Protein AF-A0A1V6MH19-F1 (afdb_monomer_lite)

Secondary structure (DSSP, 8-state):
----------S--------------PPP---TTEEETT-PBPPS-EEEEE-TTSSEEEEETT--GGGB-TT-PBPPPBPPPPB-TTSPBPS-EEEEEE-HHHHHHHHHTTB-TTT-SB--BTTBEEEEE-TTS--TT-S-----PPPB-HHHHT-TTTGGGEEEEEEEP-TTT-SS-EEEEEE-HHHHHHHHTT-SPPPPP--GGG--

pLDDT: mean 78.1, std 19.12, range [29.19, 97.12]

Organism: NCBI:txid114686

Sequence (208 aa):
MFDPSLGYSPYPSDRRKWRTVPTPTSPALVPFVTQREGEEAAPDNLILLPHTDGRLHLHYLDEDPRDRDLRGVLWARCSFNPLDGQGEPTGRPQWKLIHPYRQMMTMQSLRCQICTTPARTPLGLIFLAGPHEHTSETAEVLTNQPPVCARHYTDPWSIHAVIDVVVLDTGDVTDHHAVKVVYSRARLAEGLRRTIAPLPPYDLSSVP

Radius of gyration: 20.96 Å; chains: 1; bounding box: 69×44×56 Å

Foldseek 3Di:
DDDPPDDDDPDDDDDDPDDPDPQDPDAFQDFLQFDFPVWAWDDPQWDWDQDPVRDTDIAGPPHDPVLADPVRDGWTDIDFADADPVRHTDHHTPRVDTHGVLLVCLQVQLAARRPRHRAQDPLFWEFEDEPVQDDVPDLDGDDSTRTHHPCVCQQQQQVVFFPDKDWRDCVVPDPTIYIYTYGDPVSNNCSSRVVDGGHDGDDPVPPD

Structure (mmCIF, N/CA/C/O backbone):
data_AF-A0A1V6MH19-F1
#
_entry.id   AF-A0A1V6MH19-F1
#
loop_
_atom_site.group_PDB
_atom_site.id
_atom_site.type_symbol
_atom_site.label_atom_id
_atom_site.label_alt_id
_atom_site.label_comp_id
_atom_site.label_asym_id
_atom_site.label_entity_id
_atom_site.label_seq_id
_atom_site.pdbx_PDB_ins_code
_atom_site.Cartn_x
_atom_site.Cartn_y
_atom_site.Cartn_z
_atom_site.occupancy
_atom_site.B_iso_or_equiv
_atom_site.auth_seq_id
_atom_site.auth_comp_id
_atom_site.auth_asym_id
_atom_site.auth_atom_id
_atom_site.pdbx_PDB_model_num
ATOM 1 N N . MET A 1 1 ? -50.522 -5.511 4.870 1.00 35.34 1 MET A N 1
ATOM 2 C CA . MET A 1 1 ? -50.709 -4.343 5.753 1.00 35.34 1 MET A CA 1
ATOM 3 C C . MET A 1 1 ? -49.430 -4.238 6.575 1.00 35.34 1 MET A C 1
ATOM 5 O O . MET A 1 1 ? -49.183 -5.129 7.370 1.00 35.34 1 MET A O 1
ATOM 9 N N . PHE A 1 2 ? -48.548 -3.293 6.236 1.00 30.92 2 PHE A N 1
ATOM 10 C CA . PHE A 1 2 ? -47.248 -3.082 6.890 1.00 30.92 2 PHE A CA 1
ATOM 11 C C . PHE A 1 2 ? -47.436 -2.108 8.061 1.00 30.92 2 PHE A C 1
ATOM 13 O O . PHE A 1 2 ? -48.042 -1.056 7.865 1.00 30.92 2 PHE A O 1
ATOM 20 N N . ASP A 1 3 ? -46.943 -2.460 9.249 1.00 31.89 3 ASP A N 1
ATOM 21 C CA . ASP A 1 3 ? -46.911 -1.579 10.424 1.00 31.89 3 ASP A CA 1
ATOM 22 C C . ASP A 1 3 ? -45.619 -0.732 10.392 1.00 31.89 3 ASP A C 1
ATOM 24 O O . ASP A 1 3 ? -44.530 -1.309 10.450 1.00 31.89 3 ASP A O 1
ATOM 28 N N . PRO A 1 4 ? -45.685 0.609 10.268 1.00 33.75 4 PRO A N 1
ATOM 29 C CA . PRO A 1 4 ? -44.506 1.467 10.148 1.00 33.75 4 PRO A CA 1
ATOM 30 C C . PRO A 1 4 ? -43.904 1.920 11.495 1.00 33.75 4 PRO A C 1
ATOM 32 O O . PRO A 1 4 ? -43.073 2.826 11.500 1.00 33.75 4 PRO A O 1
ATOM 35 N N . SER A 1 5 ? -44.309 1.354 12.640 1.00 35.78 5 SER A N 1
ATOM 36 C CA . SER A 1 5 ? -43.963 1.907 13.965 1.00 35.78 5 SER A CA 1
ATOM 37 C C . SER A 1 5 ? -42.808 1.228 14.723 1.00 35.78 5 SER A C 1
ATOM 39 O O . SER A 1 5 ? -42.395 1.722 15.774 1.00 35.78 5 SER A O 1
ATOM 41 N N . LEU A 1 6 ? -42.203 0.160 14.193 1.00 34.09 6 LEU A N 1
ATOM 42 C CA . LEU A 1 6 ? -41.039 -0.489 14.815 1.00 34.09 6 LEU A CA 1
ATOM 43 C C . LEU A 1 6 ? -39.725 0.090 14.275 1.00 34.09 6 LEU A C 1
ATOM 45 O O . LEU A 1 6 ? -39.092 -0.452 13.371 1.00 34.09 6 LEU A O 1
ATOM 49 N N . GLY A 1 7 ? -39.306 1.216 14.854 1.00 29.19 7 GLY A N 1
ATOM 50 C CA . GLY A 1 7 ? -37.964 1.758 14.662 1.00 29.19 7 GLY A CA 1
ATOM 51 C C . GLY A 1 7 ? -36.910 0.812 15.239 1.00 29.19 7 GLY A C 1
ATOM 52 O O . GLY A 1 7 ? -36.729 0.741 16.453 1.00 29.19 7 GLY A O 1
ATOM 53 N N . TYR A 1 8 ? -36.196 0.096 14.372 1.00 30.05 8 TYR A N 1
ATOM 54 C CA . TYR A 1 8 ? -34.989 -0.636 14.747 1.00 30.05 8 TYR A CA 1
ATOM 55 C C . TYR A 1 8 ? -33.884 0.372 15.095 1.00 30.05 8 TYR A C 1
ATOM 57 O O . TYR A 1 8 ? -33.349 1.055 14.222 1.00 30.05 8 TYR A O 1
ATOM 65 N N . SER A 1 9 ? -33.567 0.498 16.385 1.00 36.59 9 SER A N 1
ATOM 66 C CA . SER A 1 9 ? -32.396 1.232 16.868 1.00 36.59 9 SER A CA 1
ATOM 67 C C . SER A 1 9 ? -31.292 0.220 17.191 1.00 36.59 9 SER A C 1
ATOM 69 O O . SER A 1 9 ? -31.467 -0.561 18.126 1.00 36.59 9 SER A O 1
ATOM 71 N N . PRO A 1 10 ? -30.168 0.189 16.451 1.00 33.59 10 PRO A N 1
ATOM 72 C CA . PRO A 1 10 ? -29.135 -0.836 16.629 1.00 33.59 10 PRO A CA 1
ATOM 73 C C . PRO A 1 10 ? -28.220 -0.614 17.850 1.00 33.59 10 PRO A C 1
ATOM 75 O O . PRO A 1 10 ? -27.202 -1.290 17.967 1.00 33.59 10 PRO A O 1
ATOM 78 N N . TYR A 1 11 ? -28.536 0.311 18.767 1.00 34.44 11 TYR A N 1
ATOM 79 C CA . TYR A 1 11 ? -27.640 0.676 19.873 1.00 34.44 11 TYR A CA 1
ATOM 80 C C . TYR A 1 11 ? -28.258 0.398 21.257 1.00 34.44 11 TYR A C 1
ATOM 82 O O . TYR A 1 11 ? -29.319 0.945 21.567 1.00 34.44 11 TYR A O 1
ATOM 90 N N . PRO A 1 12 ? -27.598 -0.395 22.127 1.00 34.41 12 PRO A N 1
ATOM 91 C CA . PRO A 1 12 ? -28.072 -0.634 23.485 1.00 34.41 12 PRO A CA 1
ATOM 92 C C . PRO A 1 12 ? -27.985 0.633 24.351 1.00 34.41 12 PRO A C 1
ATOM 94 O O . PRO A 1 12 ? -26.991 1.359 24.364 1.00 34.41 12 PRO A O 1
ATOM 97 N N . SER A 1 13 ? -29.064 0.897 25.088 1.00 35.19 13 SER A N 1
ATOM 98 C CA . SER A 1 13 ? -29.381 2.161 25.763 1.00 35.19 13 SER A CA 1
ATOM 99 C C . SER A 1 13 ? -28.752 2.342 27.152 1.00 35.19 13 SER A C 1
ATOM 101 O O . SER A 1 13 ? -29.411 2.866 28.053 1.00 35.19 13 SER A O 1
ATOM 103 N N . ASP A 1 14 ? -27.501 1.931 27.368 1.00 35.94 14 ASP A N 1
ATOM 104 C CA . ASP A 1 14 ? -26.902 1.970 28.709 1.00 35.94 14 ASP A CA 1
ATOM 105 C C . ASP A 1 14 ? -26.084 3.258 28.932 1.00 35.94 14 ASP A C 1
ATOM 107 O O . ASP A 1 14 ? -24.929 3.406 28.531 1.00 35.94 14 ASP A O 1
ATOM 111 N N . ARG A 1 15 ? -26.726 4.251 29.566 1.00 39.16 15 ARG A N 1
ATOM 112 C CA . ARG A 1 15 ? -26.154 5.568 29.898 1.00 39.16 15 ARG A CA 1
ATOM 113 C C . ARG A 1 15 ? -25.145 5.464 31.051 1.00 39.16 15 ARG A C 1
ATOM 115 O O . ARG A 1 15 ? -25.456 5.830 32.184 1.00 39.16 15 ARG A O 1
ATOM 122 N N . ARG A 1 16 ? -23.906 5.045 30.781 1.00 38.38 16 ARG A N 1
ATOM 123 C CA . ARG A 1 16 ? -22.774 5.304 31.695 1.00 38.38 16 ARG A CA 1
ATOM 124 C C . ARG A 1 16 ? -22.069 6.591 31.279 1.00 38.38 16 ARG A C 1
ATOM 126 O O . ARG A 1 16 ? -21.811 6.826 30.108 1.00 38.38 16 ARG A O 1
ATOM 133 N N . LYS A 1 17 ? -21.852 7.463 32.265 1.00 30.81 17 LYS A N 1
ATOM 134 C CA . LYS A 1 17 ? -21.427 8.864 32.129 1.00 30.81 17 LYS A CA 1
ATOM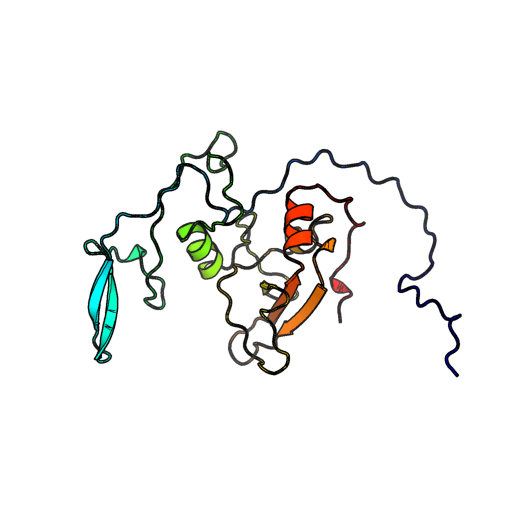 135 C C . LYS A 1 17 ? -20.201 8.999 31.218 1.00 30.81 17 LYS A C 1
ATOM 137 O O . LYS A 1 17 ? -19.083 8.694 31.625 1.00 30.81 17 LYS A O 1
ATOM 142 N N . TRP A 1 18 ? -20.431 9.487 30.005 1.00 38.16 18 TRP A N 1
ATOM 143 C CA . TRP A 1 18 ? -19.398 9.808 29.030 1.00 38.16 18 TRP A CA 1
ATOM 144 C C . TRP A 1 18 ? -18.519 10.933 29.580 1.00 38.16 18 TRP A C 1
ATOM 146 O O . TRP A 1 18 ? -18.993 12.048 29.805 1.00 38.16 18 TRP A O 1
ATOM 156 N N . ARG A 1 19 ? -17.232 10.654 29.809 1.00 36.44 19 ARG A N 1
ATOM 157 C CA . ARG A 1 19 ? -16.235 11.728 29.855 1.00 36.44 19 ARG A CA 1
ATOM 158 C C . ARG A 1 19 ? -16.221 12.363 28.471 1.00 36.44 19 ARG A C 1
ATOM 160 O O . ARG A 1 19 ? -16.078 11.654 27.480 1.00 36.44 19 ARG A O 1
ATOM 167 N N . THR A 1 20 ? -16.388 13.678 28.415 1.00 37.78 20 THR A N 1
ATOM 168 C CA . THR A 1 20 ? -16.224 14.479 27.203 1.00 37.78 20 THR A CA 1
ATOM 169 C C . THR A 1 20 ? -14.876 14.129 26.580 1.00 37.78 20 THR A C 1
ATOM 171 O O . THR A 1 20 ? -13.831 14.376 27.183 1.00 37.78 20 THR A O 1
ATOM 174 N N . VAL A 1 21 ? -14.900 13.491 25.410 1.00 46.44 21 VAL A N 1
ATOM 175 C CA . VAL A 1 21 ? -13.686 13.212 24.641 1.00 46.44 21 VAL A CA 1
ATOM 176 C C . VAL A 1 21 ? -13.239 14.553 24.052 1.00 46.44 21 VAL A C 1
ATOM 178 O O . VAL A 1 21 ? -14.042 15.193 23.370 1.00 46.44 21 VAL A O 1
ATOM 181 N N . PRO A 1 22 ? -12.015 15.032 24.333 1.00 39.00 22 PRO A N 1
ATOM 182 C CA . PRO A 1 22 ? -11.502 16.241 23.702 1.00 39.00 22 PRO A CA 1
ATOM 183 C C . PRO A 1 22 ? -11.489 16.051 22.185 1.00 39.00 22 PRO A C 1
ATOM 185 O O . PRO A 1 22 ? -11.019 15.019 21.711 1.00 39.00 22 PRO A O 1
ATOM 188 N N . THR A 1 23 ? -11.975 17.034 21.429 1.00 43.41 23 THR A N 1
ATOM 189 C CA . THR A 1 23 ? -11.844 17.069 19.967 1.00 43.41 23 THR A CA 1
ATOM 190 C C . THR A 1 23 ? -10.357 17.050 19.606 1.00 43.41 23 THR A C 1
ATOM 192 O O . THR A 1 23 ? -9.663 18.016 19.931 1.00 43.41 23 THR A O 1
ATOM 195 N N . PRO A 1 24 ? -9.818 16.000 18.965 1.00 47.09 24 PRO A N 1
ATOM 196 C CA . PRO A 1 24 ? -8.400 15.979 18.655 1.00 47.09 24 PRO A CA 1
ATOM 197 C C . PRO A 1 24 ? -8.158 16.814 17.399 1.00 47.09 24 PRO A C 1
ATOM 199 O O . PRO A 1 24 ? -8.610 16.464 16.311 1.00 47.09 24 PRO A O 1
ATOM 202 N N . THR A 1 25 ? -7.387 17.888 17.540 1.00 49.53 25 THR A N 1
ATOM 203 C CA . THR A 1 25 ? -6.713 18.637 16.463 1.00 49.53 25 THR A CA 1
ATOM 204 C C . THR A 1 25 ? -5.554 17.819 15.866 1.00 49.53 25 THR A C 1
ATOM 206 O O . THR A 1 25 ? -4.475 18.338 15.591 1.00 49.53 25 THR A O 1
ATOM 209 N N . SER A 1 26 ? -5.716 16.501 15.736 1.00 57.53 26 SER A N 1
ATOM 210 C CA . SER A 1 26 ? -4.659 15.629 15.229 1.00 57.53 26 SER A CA 1
ATOM 211 C C . SER A 1 26 ? -4.529 15.813 13.715 1.00 57.53 26 SER A C 1
ATOM 213 O O . SER A 1 26 ? -5.550 15.797 13.025 1.00 57.53 26 SER A O 1
ATOM 215 N N . PRO A 1 27 ? -3.305 15.983 13.181 1.00 64.81 27 PRO A N 1
ATOM 216 C CA . PRO A 1 27 ? -3.104 16.129 11.747 1.00 64.81 27 PRO A CA 1
ATOM 217 C C . PRO A 1 27 ? -3.631 14.904 10.991 1.00 64.81 27 PRO A C 1
ATOM 219 O O . PRO A 1 27 ? -3.718 13.798 11.538 1.00 64.81 27 PRO A O 1
ATOM 222 N N . ALA A 1 28 ? -4.000 15.124 9.727 1.00 72.75 28 ALA A N 1
ATOM 223 C CA . ALA A 1 28 ? -4.420 14.061 8.825 1.00 72.75 28 ALA A CA 1
ATOM 224 C C . ALA A 1 28 ? -3.371 12.941 8.791 1.00 72.75 28 ALA A C 1
ATOM 226 O O . ALA A 1 28 ? -2.171 13.197 8.682 1.00 72.75 28 ALA A O 1
ATOM 227 N N . LEU A 1 29 ? -3.839 11.700 8.877 1.00 85.31 29 LEU A N 1
ATOM 228 C CA . LEU A 1 29 ? -2.988 10.523 8.825 1.00 85.31 29 LEU A CA 1
ATOM 229 C C . LEU A 1 29 ? -2.736 10.180 7.357 1.00 85.31 29 LEU A C 1
ATOM 231 O O . LEU A 1 29 ? -3.657 9.776 6.647 1.00 85.31 29 LEU A O 1
ATOM 235 N N . VAL A 1 30 ? -1.500 10.352 6.893 1.00 90.12 30 VAL A N 1
ATOM 236 C CA . VAL A 1 30 ? -1.089 9.933 5.548 1.00 90.12 30 VAL A CA 1
ATOM 237 C C . VAL A 1 30 ? -0.532 8.513 5.645 1.00 90.12 30 VAL A C 1
ATOM 239 O O . VAL A 1 30 ? 0.465 8.321 6.337 1.00 90.12 30 VAL A O 1
ATOM 242 N N . PRO A 1 31 ? -1.133 7.506 4.983 1.00 92.38 31 PRO A N 1
ATOM 243 C CA . PRO A 1 31 ? -0.561 6.166 4.963 1.00 92.38 31 PRO A CA 1
ATOM 244 C C . PRO A 1 31 ? 0.857 6.178 4.389 1.00 92.38 31 PRO A C 1
ATOM 246 O O . PRO A 1 31 ? 1.063 6.766 3.326 1.00 92.38 31 PRO A O 1
ATOM 249 N N . PHE A 1 32 ? 1.801 5.486 5.032 1.00 93.44 32 PHE A N 1
ATOM 250 C CA . PHE A 1 32 ? 3.178 5.335 4.547 1.00 93.44 32 PHE A CA 1
ATOM 251 C C . PHE A 1 32 ? 3.246 4.904 3.076 1.00 93.44 32 PHE A C 1
ATOM 253 O O . PHE A 1 32 ? 4.074 5.399 2.321 1.00 93.44 32 PHE A O 1
ATOM 260 N N . VAL A 1 33 ? 2.349 4.021 2.630 1.00 95.00 33 VAL A N 1
ATOM 261 C CA . VAL A 1 33 ? 2.327 3.542 1.236 1.00 95.00 33 VAL A CA 1
ATOM 262 C C . VAL A 1 33 ? 1.877 4.585 0.209 1.00 95.00 33 VAL A C 1
ATOM 264 O O . VAL A 1 33 ? 2.030 4.347 -0.984 1.00 95.00 33 VAL A O 1
ATOM 267 N N . THR A 1 34 ? 1.341 5.733 0.630 1.00 95.25 34 THR A N 1
ATOM 268 C CA . THR A 1 34 ? 0.868 6.792 -0.278 1.00 95.25 34 THR A CA 1
ATOM 269 C C . THR A 1 34 ? 2.044 7.380 -1.045 1.00 95.25 34 THR A C 1
ATOM 271 O O . THR A 1 34 ? 3.032 7.772 -0.426 1.00 95.25 34 THR A O 1
ATOM 274 N N . GLN A 1 35 ? 1.948 7.468 -2.371 1.00 96.62 35 GLN A N 1
ATOM 275 C CA . GLN A 1 35 ? 2.946 8.173 -3.182 1.00 96.62 35 GLN A CA 1
ATOM 276 C C . GLN A 1 35 ? 2.886 9.685 -2.913 1.00 96.62 35 GLN A C 1
ATOM 278 O O . GLN A 1 35 ? 1.834 10.225 -2.561 1.00 96.62 35 GLN A O 1
ATOM 283 N N . ARG A 1 36 ? 4.002 10.389 -3.067 1.00 96.75 36 ARG A N 1
ATOM 284 C CA . ARG A 1 36 ? 4.127 11.833 -2.861 1.00 96.75 36 ARG A CA 1
ATOM 285 C C . ARG A 1 36 ? 4.634 12.523 -4.125 1.00 96.75 36 ARG A C 1
ATOM 287 O O . ARG A 1 36 ? 5.295 11.927 -4.961 1.00 96.75 36 ARG A O 1
ATOM 294 N N . GLU A 1 37 ? 4.277 13.792 -4.282 1.00 97.06 37 GLU A N 1
ATOM 295 C CA . GLU A 1 37 ? 4.800 14.657 -5.347 1.00 97.06 37 GLU A CA 1
ATOM 296 C C . GLU A 1 37 ? 6.340 14.657 -5.339 1.00 97.06 37 GLU A C 1
ATOM 298 O O . GLU A 1 37 ? 6.925 14.853 -4.274 1.00 97.06 37 GLU A O 1
ATOM 303 N N . GLY A 1 38 ? 6.979 14.440 -6.494 1.00 96.06 38 GLY A N 1
ATOM 304 C CA . GLY A 1 38 ? 8.434 14.254 -6.627 1.00 96.06 38 GLY A CA 1
ATOM 305 C C . GLY A 1 38 ? 8.884 12.787 -6.676 1.00 96.06 38 GLY A C 1
ATOM 306 O O . GLY A 1 38 ? 10.017 12.500 -7.063 1.00 96.06 38 GLY A O 1
ATOM 307 N N . GLU A 1 39 ? 7.993 11.853 -6.337 1.00 97.12 39 GLU A N 1
ATOM 308 C CA . GLU A 1 39 ? 8.196 10.421 -6.548 1.00 97.12 39 GLU A CA 1
ATOM 309 C C . GLU A 1 39 ? 7.676 10.054 -7.939 1.00 97.12 39 GLU A C 1
ATOM 311 O O . GLU A 1 39 ? 6.469 9.950 -8.167 1.00 97.12 39 GLU A O 1
ATOM 316 N N . GLU A 1 40 ? 8.598 9.897 -8.878 1.00 94.88 40 GLU A N 1
ATOM 317 C CA . GLU A 1 40 ? 8.331 9.728 -10.301 1.00 94.88 40 GLU A CA 1
ATOM 318 C C . GLU A 1 40 ? 8.454 8.259 -10.699 1.00 94.88 40 GLU A C 1
ATOM 320 O O . GLU A 1 40 ? 9.278 7.515 -10.157 1.00 94.88 40 GLU A O 1
ATOM 325 N N . ALA A 1 41 ? 7.623 7.821 -11.643 1.00 91.94 41 ALA A N 1
ATOM 326 C CA . ALA A 1 41 ? 7.737 6.484 -12.213 1.00 91.94 41 ALA A CA 1
ATOM 327 C C . ALA A 1 41 ? 9.080 6.324 -12.945 1.00 91.94 41 ALA A C 1
ATOM 329 O O . ALA A 1 41 ? 9.637 7.293 -13.467 1.00 91.94 41 ALA A O 1
ATOM 330 N N . ALA A 1 42 ? 9.605 5.098 -12.991 1.00 87.75 42 ALA A N 1
ATOM 331 C CA . ALA A 1 42 ? 10.768 4.822 -13.830 1.00 87.75 42 ALA A CA 1
ATOM 332 C C . ALA A 1 42 ? 10.483 5.120 -15.314 1.00 87.75 42 ALA A C 1
ATOM 334 O O . ALA A 1 42 ? 9.322 5.087 -15.727 1.00 87.75 42 ALA A O 1
ATOM 335 N N . PRO A 1 43 ? 11.534 5.381 -16.113 1.00 86.69 43 PRO A N 1
ATOM 336 C CA . PRO A 1 43 ? 11.398 5.593 -17.549 1.00 86.69 43 PRO A CA 1
ATOM 337 C C . PRO A 1 43 ? 10.661 4.450 -18.258 1.00 86.69 43 PRO A C 1
ATOM 339 O O . PRO A 1 43 ? 10.667 3.309 -17.796 1.00 86.69 43 PRO A O 1
ATOM 342 N N . ASP A 1 44 ? 10.107 4.747 -19.434 1.00 86.12 44 ASP A N 1
ATOM 343 C CA . ASP A 1 44 ? 9.411 3.785 -20.296 1.00 86.12 44 ASP A CA 1
ATOM 344 C C . ASP A 1 44 ? 10.400 2.815 -20.973 1.00 86.12 44 ASP A C 1
ATOM 346 O O . ASP A 1 44 ? 10.635 2.864 -22.180 1.00 86.12 44 ASP A O 1
ATOM 350 N N . ASN A 1 45 ? 11.027 1.938 -20.187 1.00 93.94 45 ASN A N 1
ATOM 351 C CA . ASN A 1 45 ? 12.048 0.990 -20.640 1.00 93.94 45 ASN A CA 1
ATOM 352 C C . ASN A 1 45 ? 11.649 -0.478 -20.407 1.00 93.94 45 ASN A C 1
ATOM 354 O O . ASN A 1 45 ? 12.507 -1.352 -20.262 1.00 93.94 45 ASN A O 1
ATOM 358 N N . LEU A 1 46 ? 10.342 -0.743 -20.371 1.00 95.25 46 LEU A N 1
ATOM 359 C CA . LEU A 1 46 ? 9.782 -2.085 -20.262 1.00 95.25 46 LEU A CA 1
ATOM 360 C C . LEU A 1 46 ? 9.803 -2.816 -21.610 1.00 95.25 46 LEU A C 1
ATOM 362 O O . LEU A 1 46 ? 9.462 -2.249 -22.648 1.00 95.25 46 LEU A O 1
ATOM 366 N N . ILE A 1 47 ? 10.146 -4.101 -21.579 1.00 96.12 47 ILE A N 1
ATOM 367 C CA . ILE A 1 47 ? 10.182 -4.997 -22.738 1.00 96.12 47 ILE A CA 1
ATOM 368 C C . ILE A 1 47 ? 9.531 -6.345 -22.420 1.00 96.12 47 ILE A C 1
ATOM 370 O O . ILE A 1 47 ? 9.392 -6.731 -21.260 1.00 96.12 47 ILE A O 1
ATOM 374 N N . LEU A 1 48 ? 9.145 -7.073 -23.467 1.00 96.88 48 LEU A N 1
ATOM 375 C CA . LEU A 1 48 ? 8.642 -8.442 -23.370 1.00 96.88 48 LEU A CA 1
ATOM 376 C C . LEU A 1 48 ? 9.721 -9.418 -23.843 1.00 96.88 48 LEU A C 1
ATOM 378 O O . LEU A 1 48 ? 10.186 -9.309 -24.977 1.00 96.88 48 LEU A O 1
ATOM 382 N N . LEU A 1 49 ? 10.093 -10.382 -22.998 1.00 94.75 49 LEU A N 1
ATOM 383 C CA . LEU A 1 49 ? 11.058 -11.434 -23.329 1.00 94.75 49 LEU A CA 1
ATOM 384 C C . LEU A 1 49 ? 10.423 -12.826 -23.194 1.00 94.75 49 LEU A C 1
ATOM 386 O O . LEU A 1 49 ? 9.556 -13.019 -22.339 1.00 94.75 49 LEU A O 1
ATOM 390 N N . PRO A 1 50 ? 10.833 -13.814 -24.011 1.00 95.38 50 PRO A N 1
ATOM 391 C CA . PRO A 1 50 ? 10.435 -15.202 -23.810 1.00 95.38 50 PRO A CA 1
ATOM 392 C C . PRO A 1 50 ? 10.950 -15.744 -22.474 1.00 95.38 50 PRO A C 1
ATOM 394 O O . PRO A 1 50 ? 12.122 -15.572 -22.140 1.00 95.38 50 PRO A O 1
ATOM 397 N N . HIS A 1 51 ? 10.091 -16.449 -21.748 1.00 90.38 51 HIS A N 1
ATOM 398 C CA . HIS A 1 51 ? 10.424 -17.134 -20.506 1.00 90.38 51 HIS A CA 1
ATOM 399 C C . HIS A 1 51 ? 10.397 -18.663 -20.690 1.00 90.38 51 HIS A C 1
ATOM 401 O O . HIS A 1 51 ? 9.869 -19.190 -21.673 1.00 90.38 51 HIS A O 1
ATOM 407 N N . THR A 1 52 ? 10.990 -19.399 -19.747 1.00 89.81 52 THR A N 1
ATOM 408 C CA . THR A 1 52 ? 11.146 -20.865 -19.807 1.00 89.81 52 THR A CA 1
ATOM 409 C C . THR A 1 52 ? 9.820 -21.630 -19.776 1.00 89.81 52 THR A C 1
ATOM 411 O O . THR A 1 52 ? 9.764 -22.771 -20.224 1.00 89.81 52 THR A O 1
ATOM 414 N N . ASP A 1 53 ? 8.743 -20.997 -19.308 1.00 91.06 53 ASP A N 1
ATOM 415 C CA . ASP A 1 53 ? 7.367 -21.515 -19.349 1.00 91.06 53 ASP A CA 1
ATOM 416 C C . ASP A 1 53 ? 6.688 -21.344 -20.725 1.00 91.06 53 ASP A C 1
ATOM 418 O O . ASP A 1 53 ? 5.509 -21.670 -20.882 1.00 91.06 53 ASP A O 1
ATOM 422 N N . GLY A 1 54 ? 7.413 -20.819 -21.719 1.00 92.50 54 GLY A N 1
ATOM 423 C CA . GLY A 1 54 ? 6.924 -20.582 -23.075 1.00 92.50 54 GLY A CA 1
ATOM 424 C C . GLY A 1 54 ? 6.050 -19.334 -23.223 1.00 92.50 54 GLY A C 1
ATOM 425 O O . GLY A 1 54 ? 5.474 -19.126 -24.291 1.00 92.50 54 GLY A O 1
ATOM 426 N N . ARG A 1 55 ? 5.927 -18.500 -22.182 1.00 93.94 55 ARG A N 1
ATOM 427 C CA . ARG A 1 55 ? 5.153 -17.250 -22.210 1.00 93.94 55 ARG A CA 1
ATOM 428 C C . ARG A 1 55 ? 6.075 -16.045 -22.360 1.00 93.94 55 ARG A C 1
ATOM 430 O O . ARG A 1 55 ? 7.268 -16.115 -22.076 1.00 93.94 55 ARG A O 1
ATOM 437 N N . LEU A 1 56 ? 5.513 -14.919 -22.797 1.00 95.69 56 LEU A N 1
ATOM 438 C CA . LEU A 1 56 ? 6.206 -13.635 -22.724 1.00 95.69 56 LEU A CA 1
ATOM 439 C C . LEU A 1 56 ? 6.086 -13.080 -21.309 1.00 95.69 56 LEU A C 1
ATOM 441 O O . LEU A 1 56 ? 4.988 -13.028 -20.752 1.00 95.69 56 LEU A O 1
ATOM 445 N N . HIS A 1 57 ? 7.211 -12.667 -20.743 1.00 94.38 57 HIS A N 1
ATOM 446 C CA . HIS A 1 57 ? 7.287 -12.017 -19.442 1.00 94.38 57 HIS A CA 1
ATOM 447 C C . HIS A 1 57 ? 7.716 -10.567 -19.625 1.00 94.38 57 HIS A C 1
ATOM 449 O O . HIS A 1 57 ? 8.450 -10.232 -20.555 1.00 94.38 57 HIS A O 1
ATOM 455 N N . LEU A 1 58 ? 7.220 -9.700 -18.746 1.00 94.62 58 LEU A N 1
ATOM 456 C CA . LEU A 1 58 ? 7.603 -8.295 -18.700 1.00 94.62 58 LEU A CA 1
ATOM 457 C C . LEU A 1 58 ? 8.944 -8.154 -17.967 1.00 94.62 58 LEU A C 1
ATOM 459 O O . LEU A 1 58 ? 9.140 -8.796 -16.931 1.00 94.62 58 LEU A O 1
ATOM 463 N N . HIS A 1 59 ? 9.831 -7.314 -18.496 1.00 94.44 59 HIS A N 1
ATOM 464 C CA . HIS A 1 59 ? 11.148 -7.007 -17.938 1.00 94.44 59 HIS A CA 1
ATOM 465 C C . HIS A 1 59 ? 11.469 -5.522 -18.068 1.00 94.44 59 HIS A C 1
ATOM 467 O O . HIS A 1 59 ? 11.024 -4.873 -19.015 1.00 94.44 59 HIS A O 1
ATOM 473 N N . TYR A 1 60 ? 12.304 -5.004 -17.172 1.00 95.69 60 TYR A N 1
ATOM 474 C CA . TYR A 1 60 ? 13.037 -3.765 -17.430 1.00 95.69 60 TYR A CA 1
ATOM 475 C C . TYR A 1 60 ? 14.256 -4.050 -18.318 1.00 95.69 60 TYR A C 1
ATOM 477 O O . TYR A 1 60 ? 14.908 -5.083 -18.174 1.00 95.69 60 TYR A O 1
ATOM 485 N N . LEU A 1 61 ? 14.596 -3.132 -19.228 1.00 95.12 61 LEU A N 1
ATOM 486 C CA . LEU A 1 61 ? 15.821 -3.240 -20.040 1.00 95.12 61 LEU A CA 1
ATOM 487 C C . LEU A 1 61 ? 17.089 -3.347 -19.180 1.00 95.12 61 LEU A C 1
ATOM 489 O O . LEU A 1 61 ? 18.047 -4.016 -19.558 1.00 95.12 61 LEU A O 1
ATOM 493 N N . ASP A 1 62 ? 17.074 -2.688 -18.027 1.00 94.06 62 ASP A N 1
ATOM 494 C CA . ASP A 1 62 ? 18.116 -2.670 -17.006 1.00 94.06 62 ASP A CA 1
ATOM 495 C C . ASP A 1 62 ? 17.619 -3.327 -15.705 1.00 94.06 62 ASP A C 1
ATOM 497 O O . ASP A 1 62 ? 17.848 -2.805 -14.614 1.00 94.06 62 ASP A O 1
ATOM 501 N N . GLU A 1 63 ? 16.865 -4.427 -15.818 1.00 94.44 63 GLU A N 1
ATOM 502 C CA . GLU A 1 63 ? 16.289 -5.139 -14.671 1.00 94.44 63 GLU A CA 1
ATOM 503 C C . GLU A 1 63 ? 17.349 -5.492 -13.617 1.00 94.44 63 GLU A C 1
ATOM 505 O O . GLU A 1 63 ? 18.405 -6.053 -13.913 1.00 94.44 63 GLU A O 1
ATOM 510 N N . ASP A 1 64 ? 17.030 -5.173 -12.367 1.00 91.88 64 ASP A N 1
ATOM 511 C CA . ASP A 1 64 ? 17.791 -5.524 -11.182 1.00 91.88 64 ASP A CA 1
ATOM 512 C C . ASP A 1 64 ? 17.036 -6.633 -10.432 1.00 91.88 64 ASP A C 1
ATOM 514 O O . ASP A 1 64 ? 15.806 -6.590 -10.352 1.00 91.88 64 ASP A O 1
ATOM 518 N N . PRO A 1 65 ? 17.723 -7.616 -9.819 1.00 90.44 65 PRO A N 1
ATOM 519 C CA . PRO A 1 65 ? 17.061 -8.661 -9.037 1.00 90.44 65 PRO A CA 1
ATOM 520 C C . PRO A 1 65 ? 16.074 -8.146 -7.973 1.00 90.44 65 PRO A C 1
ATOM 522 O O . PRO A 1 65 ? 15.131 -8.853 -7.629 1.00 90.44 65 PRO A O 1
ATOM 525 N N . ARG A 1 66 ? 16.264 -6.923 -7.459 1.00 87.88 66 ARG A N 1
ATOM 526 C CA . ARG A 1 66 ? 15.379 -6.270 -6.478 1.00 87.88 66 ARG A CA 1
ATOM 527 C C . ARG A 1 66 ? 14.053 -5.781 -7.063 1.00 87.88 66 ARG A C 1
ATOM 529 O O . ARG A 1 66 ? 13.157 -5.458 -6.288 1.00 87.88 66 ARG A O 1
ATOM 536 N N . ASP A 1 67 ? 13.914 -5.721 -8.387 1.00 90.88 67 ASP A N 1
ATOM 537 C CA . ASP A 1 67 ? 12.639 -5.397 -9.038 1.00 90.88 67 ASP A CA 1
ATOM 538 C C . ASP A 1 67 ? 11.641 -6.550 -8.954 1.00 90.88 67 ASP A C 1
ATOM 540 O O . ASP A 1 67 ? 10.456 -6.362 -9.230 1.00 90.88 67 ASP A O 1
ATOM 544 N N . ARG A 1 68 ? 12.105 -7.752 -8.597 1.00 90.94 68 ARG A N 1
ATOM 545 C CA . ARG A 1 68 ? 11.256 -8.927 -8.446 1.00 90.94 68 ARG A CA 1
ATOM 546 C C . ARG A 1 68 ? 11.095 -9.314 -6.988 1.00 90.94 68 ARG A C 1
ATOM 548 O O . ARG A 1 68 ? 12.023 -9.232 -6.187 1.00 90.94 68 ARG A O 1
ATOM 555 N N . ASP A 1 69 ? 9.896 -9.770 -6.648 1.00 87.31 69 ASP A N 1
ATOM 556 C CA . ASP A 1 69 ? 9.666 -10.398 -5.353 1.00 87.31 69 ASP A CA 1
ATOM 557 C C . ASP A 1 69 ? 10.165 -11.849 -5.304 1.00 87.31 69 ASP A C 1
ATOM 559 O O . ASP A 1 69 ? 10.632 -12.418 -6.290 1.00 87.31 69 ASP A O 1
ATOM 563 N N . LEU A 1 70 ? 10.029 -12.479 -4.133 1.00 83.56 70 LEU A N 1
ATOM 564 C CA . LEU A 1 70 ? 10.402 -13.881 -3.916 1.00 83.56 70 LEU A CA 1
ATOM 565 C C . LEU A 1 70 ? 9.638 -14.873 -4.812 1.00 83.56 70 LEU A C 1
ATOM 567 O O . LEU A 1 70 ? 10.032 -16.033 -4.902 1.00 83.56 70 LEU A O 1
ATOM 571 N N . ARG A 1 71 ? 8.544 -14.444 -5.454 1.00 84.44 71 ARG A N 1
ATOM 572 C CA . ARG A 1 71 ? 7.764 -15.233 -6.417 1.00 84.44 71 ARG A CA 1
ATOM 573 C C . ARG A 1 71 ? 8.124 -14.898 -7.868 1.00 84.44 71 ARG A C 1
ATOM 575 O O . ARG A 1 71 ? 7.504 -15.437 -8.780 1.00 84.44 71 ARG A O 1
ATOM 582 N N . GLY A 1 72 ? 9.110 -14.031 -8.090 1.00 86.81 72 GLY A N 1
ATOM 583 C CA . GLY A 1 72 ? 9.547 -13.599 -9.412 1.00 86.81 72 GLY A CA 1
ATOM 584 C C . GLY A 1 72 ? 8.616 -12.583 -10.077 1.00 86.81 72 GLY A C 1
ATOM 585 O O . GLY A 1 72 ? 8.793 -12.310 -11.265 1.00 86.81 72 GLY A O 1
ATOM 586 N N . VAL A 1 73 ? 7.635 -12.020 -9.363 1.00 89.75 73 VAL A N 1
ATOM 587 C CA . VAL A 1 73 ? 6.724 -11.005 -9.917 1.00 89.75 73 VAL A CA 1
ATOM 588 C C . VAL A 1 73 ? 7.463 -9.678 -10.027 1.00 89.75 73 VAL A C 1
ATOM 590 O O . VAL A 1 73 ? 8.066 -9.236 -9.052 1.00 89.75 73 VAL A O 1
ATOM 593 N N . LEU A 1 74 ? 7.402 -9.044 -11.201 1.00 92.44 74 LEU A N 1
ATOM 594 C CA . LEU A 1 74 ? 8.002 -7.733 -11.446 1.00 92.44 74 LEU A CA 1
ATOM 595 C C . LEU A 1 74 ? 7.170 -6.623 -10.788 1.00 92.44 74 LEU A C 1
ATOM 597 O O . LEU A 1 74 ? 5.973 -6.494 -11.052 1.00 92.44 74 LEU A O 1
ATOM 601 N N . TRP A 1 75 ? 7.818 -5.798 -9.971 1.00 93.06 75 TRP A N 1
ATOM 602 C CA . TRP A 1 75 ? 7.236 -4.632 -9.319 1.00 93.06 75 TRP A CA 1
ATOM 603 C C . TRP A 1 75 ? 7.628 -3.348 -10.048 1.00 93.06 75 TRP A C 1
ATOM 605 O O . TRP A 1 75 ? 8.765 -3.173 -10.481 1.00 93.06 75 TRP A O 1
ATOM 615 N N . ALA A 1 76 ? 6.673 -2.426 -10.173 1.00 92.94 76 ALA A N 1
ATOM 616 C CA . ALA A 1 76 ? 6.931 -1.128 -10.783 1.00 92.94 76 ALA A CA 1
ATOM 617 C C . ALA A 1 76 ? 7.965 -0.330 -9.969 1.00 92.94 76 ALA A C 1
ATOM 619 O O . ALA A 1 76 ? 7.961 -0.348 -8.737 1.00 92.94 76 ALA A O 1
ATOM 620 N N . ARG A 1 77 ? 8.826 0.421 -10.654 1.00 93.31 77 ARG A N 1
ATOM 621 C CA . ARG A 1 77 ? 9.802 1.324 -10.035 1.00 93.31 77 ARG A CA 1
ATOM 622 C C . ARG A 1 77 ? 9.230 2.733 -9.871 1.00 93.31 77 ARG A C 1
ATOM 624 O O . ARG A 1 77 ? 8.551 3.252 -10.757 1.00 93.31 77 ARG A O 1
ATOM 631 N N . CYS A 1 78 ? 9.553 3.360 -8.746 1.00 95.19 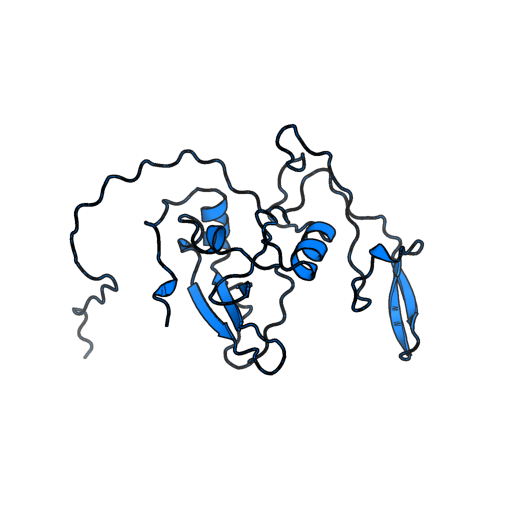78 CYS A N 1
ATOM 632 C CA . CYS A 1 78 ? 9.224 4.749 -8.440 1.00 95.19 78 CYS A CA 1
ATOM 633 C C . CYS A 1 78 ? 10.365 5.356 -7.613 1.00 95.19 78 CYS A C 1
ATOM 635 O O . CYS A 1 78 ? 10.930 4.660 -6.762 1.00 95.19 78 CYS A O 1
ATOM 637 N N . SER A 1 79 ? 10.748 6.602 -7.898 1.00 95.19 79 SER A N 1
ATOM 638 C CA . SER A 1 79 ? 11.790 7.298 -7.143 1.00 95.19 79 SER A CA 1
ATOM 639 C C . SER A 1 79 ? 11.327 7.613 -5.721 1.00 95.19 79 SER A C 1
ATOM 641 O O . SER A 1 79 ? 10.138 7.737 -5.442 1.00 95.19 79 SER A O 1
ATOM 643 N N . PHE A 1 80 ? 12.289 7.771 -4.815 1.00 95.12 80 PHE A N 1
ATOM 644 C CA . PHE A 1 80 ? 12.020 8.166 -3.438 1.00 95.12 80 PHE A CA 1
ATOM 645 C C . PHE A 1 80 ? 12.335 9.633 -3.225 1.00 95.12 80 PHE A C 1
ATOM 647 O O . PHE A 1 80 ? 13.407 10.112 -3.602 1.00 95.12 80 PHE A O 1
ATOM 654 N N . ASN A 1 81 ? 11.449 10.304 -2.503 1.00 96.25 81 ASN A N 1
ATOM 655 C CA . ASN A 1 81 ? 11.764 11.594 -1.925 1.00 96.25 81 ASN A CA 1
ATOM 656 C C . ASN A 1 81 ? 12.705 11.453 -0.713 1.00 96.25 81 ASN A C 1
ATOM 658 O O . ASN A 1 81 ? 12.671 10.435 -0.011 1.00 96.25 81 ASN A O 1
ATOM 662 N N . PRO A 1 82 ? 13.504 12.492 -0.402 1.00 95.1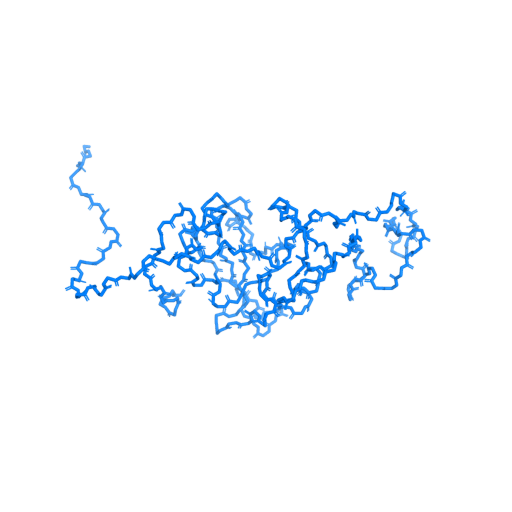2 82 PRO A N 1
ATOM 663 C CA . PRO A 1 82 ? 14.192 12.594 0.879 1.00 95.12 82 PRO A CA 1
ATOM 664 C C . PRO A 1 82 ? 13.206 12.547 2.050 1.00 95.12 82 PRO A C 1
ATOM 666 O O . PRO A 1 82 ? 12.043 12.942 1.911 1.00 95.12 82 PRO A O 1
ATOM 669 N N . LEU A 1 83 ? 13.693 12.117 3.213 1.00 92.62 83 LEU A N 1
ATOM 670 C CA . LEU A 1 83 ? 12.945 12.180 4.467 1.00 92.62 83 LEU A CA 1
ATOM 671 C C . LEU A 1 83 ? 13.103 13.563 5.117 1.00 92.62 83 LEU A C 1
ATOM 673 O O . LEU A 1 83 ? 14.167 14.177 5.020 1.00 92.62 83 LEU A O 1
ATOM 677 N N . ASP A 1 84 ? 12.057 14.044 5.784 1.00 89.81 84 ASP A N 1
ATOM 678 C CA . ASP A 1 84 ? 12.115 15.236 6.630 1.00 89.81 84 ASP A CA 1
ATOM 679 C C . ASP A 1 84 ? 12.744 14.944 8.010 1.00 89.81 84 ASP A C 1
ATOM 681 O O . ASP A 1 84 ? 13.199 13.835 8.303 1.00 89.81 84 ASP A O 1
ATOM 685 N N . GLY A 1 85 ? 12.785 15.959 8.882 1.00 87.19 85 GLY A N 1
ATOM 686 C CA . GLY A 1 85 ? 13.357 15.844 10.230 1.00 87.19 85 GLY A CA 1
ATOM 687 C C . GLY A 1 85 ? 12.598 14.897 11.168 1.00 87.19 85 GLY A C 1
ATOM 688 O O . GLY A 1 85 ? 13.089 14.591 12.253 1.00 87.19 85 GLY A O 1
ATOM 689 N N . GLN A 1 86 ? 11.417 14.433 10.764 1.00 84.88 86 GLN A N 1
ATOM 690 C CA . GLN A 1 86 ? 10.564 13.493 11.477 1.00 84.88 86 GLN A CA 1
ATOM 691 C C . GLN A 1 86 ? 10.659 12.082 10.875 1.00 84.88 86 GLN A C 1
ATOM 693 O O . GLN A 1 86 ? 10.035 11.157 11.394 1.00 84.88 86 GLN A O 1
ATOM 698 N N . GLY A 1 87 ? 11.466 11.901 9.824 1.00 84.81 87 GLY A N 1
ATOM 699 C CA . GLY A 1 87 ? 11.626 10.633 9.123 1.00 84.81 87 GLY A CA 1
ATOM 700 C C . GLY A 1 87 ? 10.505 10.336 8.125 1.00 84.81 87 GLY A C 1
ATOM 701 O O . GLY A 1 87 ? 10.407 9.203 7.656 1.00 84.81 87 GLY A O 1
ATOM 702 N N . GLU A 1 88 ? 9.670 11.319 7.784 1.00 86.06 88 GLU A N 1
ATOM 703 C CA . GLU A 1 88 ? 8.579 11.158 6.827 1.00 86.06 88 GLU A CA 1
ATOM 704 C C . GLU A 1 88 ? 9.036 11.526 5.407 1.00 86.06 88 GLU A C 1
ATOM 706 O O . GLU A 1 88 ? 9.737 12.523 5.225 1.00 86.06 88 GLU A O 1
ATOM 711 N N . PRO A 1 89 ? 8.638 10.767 4.366 1.00 91.88 89 PRO A N 1
ATOM 712 C CA . PRO A 1 89 ? 8.932 11.152 2.989 1.00 91.88 89 PRO A CA 1
ATOM 713 C C . PRO A 1 89 ? 8.378 12.547 2.672 1.00 91.88 89 PRO A C 1
ATOM 715 O O . PRO A 1 89 ? 7.206 12.825 2.928 1.00 91.88 89 PRO A O 1
ATOM 718 N N . THR A 1 90 ? 9.203 13.418 2.103 1.00 94.38 90 THR A N 1
ATOM 719 C CA . THR A 1 90 ? 8.793 14.778 1.720 1.00 94.38 90 THR A CA 1
ATOM 720 C C . THR A 1 90 ? 7.821 14.772 0.529 1.00 94.38 90 THR A C 1
ATOM 722 O O . THR A 1 90 ? 7.553 13.729 -0.069 1.00 94.38 90 THR A O 1
ATOM 725 N N . GLY A 1 91 ? 7.251 15.935 0.188 1.00 94.69 91 GLY A N 1
ATOM 726 C CA . GLY A 1 91 ? 6.301 16.089 -0.923 1.00 94.69 91 GLY A CA 1
ATOM 727 C C . GLY A 1 91 ? 4.828 15.953 -0.515 1.00 94.69 91 GLY A C 1
ATOM 728 O O . GLY A 1 91 ? 4.478 15.382 0.520 1.00 94.69 91 GLY A O 1
ATOM 729 N N . ARG A 1 92 ? 3.920 16.518 -1.320 1.00 94.25 92 ARG A N 1
ATOM 730 C CA . ARG A 1 92 ? 2.476 16.455 -1.038 1.00 94.25 92 ARG A CA 1
ATOM 731 C C . ARG A 1 92 ? 1.933 15.050 -1.327 1.00 94.25 92 ARG A C 1
ATOM 733 O O . ARG A 1 92 ? 2.260 14.494 -2.373 1.00 94.25 92 ARG A O 1
ATOM 740 N N . PRO A 1 93 ? 1.081 14.472 -0.459 1.00 93.81 93 PRO A N 1
ATOM 741 C CA . PRO A 1 93 ? 0.513 13.146 -0.686 1.00 93.81 93 PRO A CA 1
ATOM 742 C C . PRO A 1 93 ? -0.419 13.109 -1.899 1.00 93.81 93 PRO A C 1
ATOM 744 O O . PRO A 1 93 ? -1.389 13.865 -1.988 1.00 93.81 93 PRO A O 1
ATOM 747 N N . GLN A 1 94 ? -0.159 12.161 -2.793 1.00 93.50 94 GLN A N 1
ATOM 748 C CA . GLN A 1 94 ? -0.982 11.825 -3.946 1.00 93.50 94 GLN A CA 1
ATOM 749 C C . GLN A 1 94 ? -1.948 10.703 -3.551 1.00 93.50 94 GLN A C 1
ATOM 751 O O . GLN A 1 94 ? -1.738 9.539 -3.860 1.00 93.50 94 GLN A O 1
ATOM 756 N N . TRP A 1 95 ? -3.036 11.050 -2.858 1.00 85.94 95 TRP A N 1
ATOM 757 C CA . TRP A 1 95 ? -3.980 10.111 -2.215 1.00 85.94 95 TRP A CA 1
ATOM 758 C C . TRP A 1 95 ? -4.580 9.004 -3.102 1.00 85.94 95 TRP A C 1
ATOM 760 O O . TRP A 1 95 ? -5.189 8.067 -2.589 1.00 85.94 95 TRP A O 1
ATOM 770 N N . LYS A 1 96 ? -4.484 9.130 -4.428 1.00 88.31 96 LYS A N 1
ATOM 771 C CA . LYS A 1 96 ? -4.972 8.128 -5.388 1.00 88.31 96 LYS A CA 1
ATOM 772 C C . LYS A 1 96 ? -3.893 7.136 -5.827 1.00 88.31 96 LYS A C 1
ATOM 774 O O . LYS A 1 96 ? -4.230 6.180 -6.517 1.00 88.31 96 LYS A O 1
ATOM 779 N N . LEU A 1 97 ? -2.640 7.374 -5.451 1.00 92.56 97 LEU A N 1
ATOM 780 C CA . LEU A 1 97 ? -1.477 6.623 -5.894 1.00 92.56 97 LEU A CA 1
ATOM 781 C C . LEU A 1 97 ? -0.790 5.945 -4.709 1.00 92.56 97 LEU A C 1
ATOM 783 O O . LEU A 1 97 ? -0.701 6.486 -3.604 1.00 92.56 97 LEU A O 1
ATOM 787 N N . ILE A 1 98 ? -0.299 4.741 -4.972 1.00 93.62 98 ILE A N 1
ATOM 788 C CA . ILE A 1 98 ? 0.457 3.926 -4.031 1.00 93.62 98 ILE A CA 1
ATOM 789 C C . ILE A 1 98 ? 1.891 3.870 -4.542 1.00 93.62 98 ILE A C 1
ATOM 791 O O . ILE A 1 98 ? 2.108 3.574 -5.712 1.00 93.62 98 ILE A O 1
ATOM 795 N N . HIS A 1 99 ? 2.861 4.111 -3.662 1.00 96.50 99 HIS A N 1
ATOM 796 C CA . HIS A 1 99 ? 4.267 3.949 -3.995 1.00 96.50 99 HIS A CA 1
ATOM 797 C C . HIS A 1 99 ? 4.605 2.448 -4.087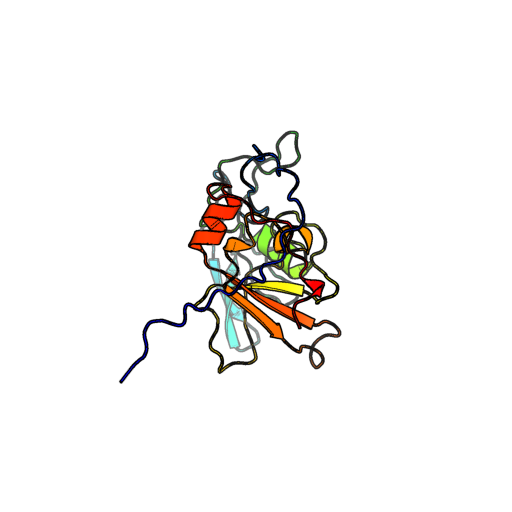 1.00 96.50 99 HIS A C 1
ATOM 799 O O . HIS A 1 99 ? 4.613 1.769 -3.049 1.00 96.50 99 HIS A O 1
ATOM 805 N N . PRO A 1 100 ? 4.965 1.917 -5.272 1.00 94.44 100 PRO A N 1
ATOM 806 C CA . PRO A 1 100 ? 5.086 0.475 -5.505 1.00 94.44 100 PRO A CA 1
ATOM 807 C C . PRO A 1 100 ? 6.057 -0.237 -4.560 1.00 94.44 100 PRO A C 1
ATOM 809 O O . PRO A 1 100 ? 5.718 -1.260 -3.977 1.00 94.44 100 PRO A O 1
ATOM 812 N N . TYR A 1 101 ? 7.239 0.335 -4.308 1.00 93.12 101 TYR A N 1
ATOM 813 C CA . TYR A 1 101 ? 8.190 -0.287 -3.380 1.00 93.12 101 TYR A CA 1
ATOM 814 C C . TYR A 1 101 ? 7.681 -0.315 -1.929 1.00 93.12 101 TYR A C 1
ATOM 816 O O . TYR A 1 101 ? 7.879 -1.296 -1.213 1.00 93.12 101 TYR A O 1
ATOM 824 N N . ARG A 1 102 ? 7.003 0.748 -1.466 1.00 95.12 102 ARG A N 1
ATOM 825 C CA . ARG A 1 102 ? 6.442 0.784 -0.108 1.00 95.12 102 ARG A CA 1
ATOM 826 C C . ARG A 1 102 ? 5.317 -0.241 0.034 1.00 95.12 102 ARG A C 1
ATOM 828 O O . ARG A 1 102 ? 5.228 -0.895 1.072 1.00 95.12 102 ARG A O 1
ATOM 835 N N . GLN A 1 103 ? 4.515 -0.434 -1.012 1.00 95.25 103 GLN A N 1
ATOM 836 C CA . GLN A 1 103 ? 3.529 -1.513 -1.101 1.00 95.25 103 GLN A CA 1
ATOM 837 C C . GLN A 1 103 ? 4.193 -2.894 -1.062 1.00 95.25 103 GLN A C 1
ATOM 839 O O . GLN A 1 103 ? 3.860 -3.692 -0.192 1.00 95.25 103 GLN A O 1
ATOM 844 N N . MET A 1 104 ? 5.179 -3.146 -1.926 1.00 92.44 104 MET A N 1
ATOM 845 C CA . MET A 1 104 ? 5.932 -4.402 -1.970 1.00 92.44 104 MET A CA 1
ATOM 846 C C . MET A 1 104 ? 6.499 -4.761 -0.594 1.00 92.44 104 MET A C 1
ATOM 848 O O . MET A 1 104 ? 6.236 -5.841 -0.073 1.00 92.44 104 MET A O 1
ATOM 852 N N . MET A 1 105 ? 7.231 -3.834 0.030 1.00 92.69 105 MET A N 1
ATOM 853 C CA . MET A 1 105 ? 7.866 -4.055 1.329 1.00 92.69 105 MET A CA 1
ATOM 854 C C . MET A 1 105 ? 6.835 -4.360 2.420 1.00 92.69 105 MET A C 1
ATOM 856 O O . MET A 1 105 ? 7.021 -5.290 3.207 1.00 92.69 105 MET A O 1
ATOM 860 N N . THR A 1 106 ? 5.728 -3.611 2.458 1.00 95.00 106 THR A N 1
ATOM 861 C CA . THR A 1 106 ? 4.676 -3.824 3.463 1.00 95.00 106 THR A CA 1
ATOM 862 C C . THR A 1 106 ? 3.928 -5.137 3.254 1.00 95.00 106 THR A C 1
ATOM 864 O O . THR A 1 106 ? 3.617 -5.802 4.241 1.00 95.00 106 THR A O 1
ATOM 867 N N . MET A 1 107 ? 3.715 -5.563 2.007 1.00 91.75 107 MET A N 1
ATOM 868 C CA . MET A 1 107 ? 3.123 -6.864 1.691 1.00 91.75 107 MET A CA 1
ATOM 869 C C . MET A 1 107 ? 4.065 -8.021 2.031 1.00 91.75 107 MET A C 1
ATOM 871 O O . MET A 1 107 ? 3.671 -8.928 2.757 1.00 91.75 107 MET A O 1
ATOM 875 N N . GLN A 1 108 ? 5.320 -7.976 1.579 1.00 88.88 108 GLN A N 1
ATOM 876 C CA . GLN A 1 108 ? 6.294 -9.050 1.813 1.00 88.88 108 GLN A CA 1
ATOM 877 C C . GLN A 1 108 ? 6.648 -9.215 3.292 1.00 88.88 108 GLN A C 1
ATOM 879 O O . GLN A 1 108 ? 6.832 -10.330 3.767 1.00 88.88 108 GLN A O 1
ATOM 884 N N . SER A 1 109 ? 6.738 -8.105 4.030 1.00 91.56 109 SER A N 1
ATOM 885 C CA . SER A 1 109 ? 7.088 -8.123 5.456 1.00 91.56 109 SER A CA 1
ATOM 886 C C . SER A 1 109 ? 5.871 -8.169 6.382 1.00 91.56 109 SER A C 1
ATOM 888 O O . SER A 1 109 ? 6.044 -8.107 7.600 1.00 91.56 109 SER A O 1
ATOM 890 N N . LEU A 1 110 ? 4.649 -8.213 5.832 1.00 92.69 110 LEU A N 1
ATOM 891 C CA . LEU A 1 110 ? 3.388 -8.159 6.583 1.00 92.69 110 LEU A CA 1
ATOM 892 C C . LEU A 1 110 ? 3.357 -7.002 7.600 1.00 92.69 110 LEU A C 1
ATOM 894 O O . LEU A 1 110 ? 3.038 -7.159 8.785 1.00 92.69 110 LEU A O 1
ATOM 898 N N . ARG A 1 111 ? 3.735 -5.814 7.126 1.00 95.44 111 ARG A N 1
ATOM 899 C CA . ARG A 1 111 ? 3.793 -4.572 7.904 1.00 95.44 111 ARG A CA 1
ATOM 900 C C . ARG A 1 111 ? 2.599 -3.688 7.591 1.00 95.44 111 ARG A C 1
ATOM 902 O O . ARG A 1 111 ? 2.083 -3.681 6.480 1.00 95.44 111 ARG A O 1
ATOM 909 N N . CYS A 1 112 ? 2.187 -2.905 8.581 1.00 93.88 112 CYS A N 1
ATOM 910 C CA . CYS A 1 112 ? 1.075 -1.983 8.448 1.00 93.88 112 CYS A CA 1
ATOM 911 C C . CYS A 1 112 ? 1.355 -0.963 7.340 1.00 93.88 112 CYS A C 1
ATOM 913 O O . CYS A 1 112 ? 2.336 -0.223 7.425 1.00 93.88 112 CYS A O 1
ATOM 915 N N . GLN A 1 113 ? 0.448 -0.856 6.369 1.00 94.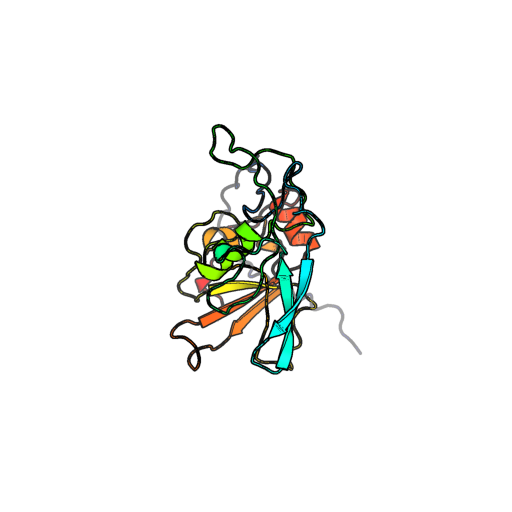19 113 GLN A N 1
ATOM 916 C CA . GLN A 1 113 ? 0.549 0.113 5.271 1.00 94.19 113 GLN A CA 1
ATOM 917 C C . GLN A 1 113 ? 0.547 1.588 5.716 1.00 94.19 113 GLN A C 1
ATOM 919 O O . GLN A 1 113 ? 0.891 2.473 4.936 1.00 94.19 113 GLN A O 1
ATOM 924 N N . ILE A 1 114 ? 0.174 1.866 6.969 1.00 91.81 114 ILE A N 1
ATOM 925 C CA . ILE A 1 114 ? 0.132 3.225 7.514 1.00 91.81 114 ILE A CA 1
ATOM 926 C C . ILE A 1 114 ? 1.406 3.575 8.287 1.00 91.81 114 ILE A C 1
ATOM 928 O O . ILE A 1 114 ? 1.973 4.624 8.023 1.00 91.81 114 ILE A O 1
ATOM 932 N N . CYS A 1 115 ? 1.870 2.734 9.220 1.00 91.44 115 CYS A N 1
ATOM 933 C CA . CYS A 1 115 ? 3.025 3.059 10.081 1.00 91.44 115 CYS A CA 1
ATOM 934 C C . CYS A 1 115 ? 4.183 2.067 10.040 1.00 91.44 115 CYS A C 1
ATOM 936 O O . CYS A 1 115 ? 5.084 2.171 10.865 1.00 91.44 115 CYS A O 1
ATOM 938 N N . THR A 1 116 ? 4.162 1.073 9.154 1.00 93.69 116 THR A N 1
ATOM 939 C CA . THR A 1 116 ? 5.233 0.073 8.966 1.00 93.69 116 THR A CA 1
ATOM 940 C C . THR A 1 116 ? 5.543 -0.846 10.157 1.00 93.69 116 THR A C 1
ATOM 942 O O . THR A 1 116 ? 6.406 -1.718 10.059 1.00 93.69 116 THR A O 1
ATOM 945 N N . THR A 1 117 ? 4.821 -0.741 11.274 1.00 93.94 117 THR A N 1
ATOM 946 C CA . THR A 1 117 ? 4.903 -1.720 12.373 1.00 93.94 117 THR A CA 1
ATOM 947 C C . THR A 1 117 ? 4.381 -3.084 11.908 1.00 93.94 117 THR A C 1
ATOM 949 O O . THR A 1 117 ? 3.542 -3.114 11.006 1.00 93.94 117 THR A O 1
ATOM 952 N N . PRO A 1 118 ? 4.800 -4.211 12.514 1.00 94.25 118 PRO A N 1
ATOM 953 C CA . PRO A 1 118 ? 4.197 -5.516 12.229 1.00 94.25 118 PRO A CA 1
ATOM 954 C C . PRO A 1 118 ? 2.663 -5.452 12.284 1.00 94.25 118 PRO A C 1
ATOM 956 O O . PRO A 1 118 ? 2.102 -4.832 13.191 1.00 94.25 118 PRO A O 1
ATOM 959 N N . ALA A 1 119 ? 1.988 -6.029 11.287 1.00 92.56 119 ALA A N 1
ATOM 960 C CA . ALA A 1 119 ? 0.531 -5.947 11.163 1.00 92.56 119 ALA A CA 1
ATOM 961 C C . ALA A 1 119 ? -0.213 -7.091 11.860 1.00 92.56 119 ALA A C 1
ATOM 963 O O . ALA A 1 119 ? -1.431 -7.032 11.990 1.00 92.56 119 ALA A O 1
ATOM 964 N N . ARG A 1 120 ? 0.505 -8.123 12.314 1.00 88.31 120 ARG A N 1
ATOM 965 C CA . ARG A 1 120 ? -0.085 -9.284 12.983 1.00 88.31 120 ARG A CA 1
ATOM 966 C C . ARG A 1 120 ? -0.897 -8.865 14.209 1.00 88.31 120 ARG A C 1
ATOM 968 O O . ARG A 1 120 ? -0.412 -8.120 15.059 1.00 88.31 120 ARG A O 1
ATOM 975 N N . THR A 1 121 ? -2.107 -9.403 14.310 1.00 82.75 121 THR A N 1
ATOM 976 C CA . THR A 1 121 ? -3.011 -9.232 15.451 1.00 82.75 121 THR A CA 1
ATOM 977 C C . THR A 1 121 ? -3.428 -10.599 16.010 1.00 82.75 121 THR A C 1
ATOM 979 O O . THR A 1 121 ? -3.205 -11.610 15.339 1.00 82.75 121 THR A O 1
ATOM 982 N N . PRO A 1 122 ? -4.048 -10.666 17.204 1.00 77.38 122 PRO A N 1
ATOM 983 C CA . PRO A 1 122 ? -4.638 -11.907 17.712 1.00 77.38 122 PRO A CA 1
ATOM 984 C C . PRO A 1 122 ? -5.721 -12.506 16.801 1.00 77.38 122 PRO A C 1
ATOM 986 O O . PRO A 1 122 ? -5.877 -13.719 16.776 1.00 77.38 122 PRO A O 1
ATOM 989 N N . LEU A 1 123 ? -6.420 -11.676 16.017 1.00 71.56 123 LEU A N 1
ATOM 990 C CA . LEU A 1 123 ? -7.401 -12.118 15.017 1.00 71.56 123 LEU A CA 1
ATOM 991 C C . LEU A 1 123 ? -6.742 -12.580 13.705 1.00 71.56 123 LEU A C 1
ATOM 993 O O . LEU A 1 123 ? -7.428 -13.012 12.789 1.00 71.56 123 LEU A O 1
ATOM 997 N N . GLY A 1 124 ? -5.414 -12.466 13.590 1.00 81.88 124 GLY A N 1
ATOM 998 C CA . GLY A 1 124 ? -4.672 -12.731 12.363 1.00 81.88 124 GLY A CA 1
ATOM 999 C C . GLY A 1 124 ? -4.229 -11.462 11.633 1.00 81.88 124 GLY A C 1
ATOM 1000 O O . GLY A 1 124 ? -3.946 -10.430 12.254 1.00 81.88 124 GLY A O 1
ATOM 1001 N N . LEU A 1 125 ? -4.098 -11.550 10.310 1.00 87.69 125 LEU A N 1
ATOM 1002 C CA . LEU A 1 125 ? -3.716 -10.427 9.446 1.00 87.69 125 LEU A CA 1
ATOM 1003 C C . LEU A 1 125 ? -4.954 -9.704 8.930 1.00 87.69 125 LEU A C 1
ATOM 1005 O O . LEU A 1 125 ? -5.836 -10.336 8.364 1.00 87.69 125 LEU A O 1
ATOM 1009 N N . ILE A 1 126 ? -4.996 -8.382 9.082 1.00 86.81 126 ILE A N 1
ATOM 1010 C CA . ILE A 1 126 ? -6.152 -7.577 8.683 1.00 86.81 126 ILE A CA 1
ATOM 1011 C C . ILE A 1 126 ? -5.872 -6.894 7.347 1.00 86.81 126 ILE A C 1
ATOM 1013 O O . ILE A 1 126 ? -4.945 -6.087 7.252 1.00 86.81 126 ILE A O 1
ATOM 1017 N N . PHE A 1 127 ? -6.700 -7.169 6.343 1.00 88.44 127 PHE A N 1
ATOM 1018 C CA . PHE A 1 127 ? -6.639 -6.562 5.016 1.00 88.44 127 PHE A CA 1
ATOM 1019 C C . PHE A 1 127 ? -7.870 -5.693 4.760 1.00 88.44 127 PHE A C 1
ATOM 1021 O O . PHE A 1 127 ? -8.999 -6.099 5.033 1.00 88.44 127 PHE A O 1
ATOM 1028 N N . LEU A 1 128 ? -7.648 -4.493 4.219 1.00 85.50 128 LEU A N 1
ATOM 1029 C CA . LEU A 1 128 ? -8.732 -3.602 3.804 1.00 85.50 128 LEU A CA 1
ATOM 1030 C C . LEU A 1 128 ? -9.203 -4.004 2.404 1.00 85.50 128 LEU A C 1
ATOM 1032 O O . LEU A 1 128 ? -8.372 -4.255 1.531 1.00 85.50 128 LEU A O 1
ATOM 1036 N N . ALA A 1 129 ? -10.513 -4.007 2.182 1.00 81.31 129 ALA A N 1
ATOM 1037 C CA . ALA A 1 129 ? -11.109 -4.235 0.871 1.00 81.31 129 ALA A CA 1
ATOM 1038 C C . ALA A 1 129 ? -12.221 -3.225 0.580 1.00 81.31 129 ALA A C 1
ATOM 1040 O O . ALA A 1 129 ? -12.921 -2.771 1.483 1.00 81.31 129 ALA A O 1
ATOM 1041 N N . GLY A 1 130 ? -12.402 -2.872 -0.688 1.00 75.88 130 GLY A N 1
ATOM 1042 C CA . GLY A 1 130 ? -13.536 -2.075 -1.145 1.00 75.88 130 GLY A CA 1
ATOM 1043 C C . GLY A 1 130 ? -14.853 -2.872 -1.183 1.00 75.88 130 GLY A C 1
ATOM 1044 O O . GLY A 1 130 ? -14.832 -4.103 -1.219 1.00 75.88 130 GLY A O 1
ATOM 1045 N N . PRO A 1 131 ? -16.020 -2.201 -1.257 1.00 69.06 131 PRO A N 1
ATOM 1046 C CA . PRO A 1 131 ? -17.334 -2.858 -1.198 1.00 69.06 131 PRO A CA 1
ATOM 1047 C C . PRO A 1 131 ? -17.607 -3.807 -2.373 1.00 69.06 131 PRO A C 1
ATOM 1049 O O . PRO A 1 131 ? -18.366 -4.756 -2.236 1.00 69.06 131 PRO A O 1
ATOM 1052 N N . HIS A 1 132 ? -16.987 -3.550 -3.528 1.00 71.25 132 HIS A N 1
ATOM 1053 C CA . HIS A 1 132 ? -17.136 -4.352 -4.749 1.00 71.25 132 HIS A CA 1
ATOM 1054 C C . HIS A 1 132 ? -16.024 -5.392 -4.931 1.00 71.25 132 HIS A C 1
ATOM 1056 O O . HIS A 1 132 ? -16.032 -6.136 -5.902 1.00 71.25 132 HIS A O 1
ATOM 1062 N N . GLU A 1 133 ? -15.063 -5.452 -4.008 1.00 67.00 133 GLU A N 1
ATOM 1063 C CA . GLU A 1 133 ? -13.970 -6.434 -4.023 1.00 67.00 133 GLU A CA 1
ATOM 1064 C C . GLU A 1 133 ? -14.374 -7.726 -3.289 1.00 67.00 133 GLU A C 1
ATOM 1066 O O . GLU A 1 133 ? -13.537 -8.555 -2.932 1.00 67.00 133 GLU A O 1
ATOM 1071 N N . HIS A 1 134 ? -15.665 -7.885 -2.991 1.00 61.28 134 HIS A N 1
ATOM 1072 C CA . HIS A 1 134 ? -16.255 -9.056 -2.363 1.00 61.28 134 HIS A CA 1
ATOM 1073 C C . HIS A 1 134 ? -17.469 -9.520 -3.166 1.00 61.28 134 HIS A C 1
ATOM 1075 O O . HIS A 1 134 ? -18.451 -8.793 -3.302 1.00 61.28 134 HIS A O 1
ATOM 1081 N N . THR A 1 135 ? -17.412 -10.762 -3.626 1.00 59.12 135 THR A N 1
ATOM 1082 C CA . THR A 1 135 ? -18.584 -11.555 -3.983 1.00 59.12 135 THR A CA 1
ATOM 1083 C C . THR A 1 135 ? -18.638 -12.713 -3.001 1.00 59.12 135 THR A C 1
ATOM 1085 O O . THR A 1 135 ? -17.651 -13.432 -2.861 1.00 59.12 135 THR A O 1
ATOM 1088 N N . SER A 1 136 ? -19.775 -12.908 -2.331 1.00 57.62 136 SER A N 1
ATOM 1089 C CA . SER A 1 136 ? -20.002 -13.990 -1.354 1.00 57.62 136 SER A CA 1
ATOM 1090 C C . SER A 1 136 ? -19.816 -15.406 -1.922 1.00 57.62 136 SER A C 1
ATOM 1092 O O . SER A 1 136 ? -19.908 -16.384 -1.192 1.00 57.62 136 SER A O 1
ATOM 1094 N N . GLU A 1 137 ? -19.594 -15.518 -3.230 1.00 57.88 137 GLU A N 1
ATOM 1095 C CA . GLU A 1 137 ? -19.475 -16.762 -3.987 1.00 57.88 137 GLU A CA 1
ATOM 1096 C C . GLU A 1 137 ? -18.036 -17.301 -4.069 1.00 57.88 137 GLU A C 1
ATOM 1098 O O . GLU A 1 137 ? -17.841 -18.436 -4.497 1.00 57.88 137 GLU A O 1
ATOM 1103 N N . THR A 1 138 ? -17.021 -16.531 -3.657 1.00 56.03 138 THR A N 1
ATOM 1104 C CA . THR A 1 138 ? -15.609 -16.947 -3.724 1.00 56.03 138 THR A CA 1
ATOM 1105 C C . THR A 1 138 ? -14.954 -16.897 -2.347 1.00 56.03 138 THR A C 1
ATOM 1107 O O . THR A 1 138 ? -14.845 -15.825 -1.754 1.00 56.03 138 THR A O 1
ATOM 1110 N N . ALA A 1 139 ? -14.472 -18.047 -1.864 1.00 57.81 139 ALA A N 1
ATOM 1111 C CA . ALA A 1 139 ? -13.733 -18.156 -0.601 1.00 57.81 139 ALA A CA 1
ATOM 1112 C C . ALA A 1 139 ? -12.348 -17.476 -0.647 1.00 57.81 139 ALA A C 1
ATOM 1114 O O . ALA A 1 139 ? -11.791 -17.124 0.390 1.00 57.81 139 ALA A O 1
ATOM 1115 N N . GLU A 1 140 ? -11.801 -17.256 -1.846 1.00 64.88 140 GLU A N 1
ATOM 1116 C CA . GLU A 1 140 ? -10.500 -16.623 -2.048 1.00 64.88 140 GLU A CA 1
ATOM 1117 C C . GLU A 1 140 ? -10.647 -15.154 -2.451 1.00 64.88 140 GLU A C 1
ATOM 1119 O O . GLU A 1 140 ? -11.405 -14.801 -3.356 1.00 64.88 140 GLU A O 1
ATOM 1124 N N . VAL A 1 141 ? -9.877 -14.285 -1.795 1.00 68.62 141 VAL A N 1
ATOM 1125 C CA . VAL A 1 141 ? -9.811 -12.855 -2.110 1.00 68.62 141 VAL A CA 1
ATOM 1126 C C . VAL A 1 141 ? -8.368 -12.511 -2.439 1.00 68.62 141 VAL A C 1
ATOM 1128 O O . VAL A 1 141 ? -7.506 -12.478 -1.562 1.00 68.62 141 VAL A O 1
ATOM 1131 N N . LEU A 1 142 ? -8.103 -12.228 -3.712 1.00 74.19 142 LEU A N 1
ATOM 1132 C CA . LEU A 1 142 ? -6.815 -11.697 -4.143 1.00 74.19 142 LEU A CA 1
ATOM 1133 C C . LEU A 1 142 ? -6.782 -10.196 -3.864 1.00 74.19 142 LEU A C 1
ATOM 1135 O O . LEU A 1 142 ? -7.649 -9.453 -4.320 1.00 74.19 142 LEU A O 1
ATOM 1139 N N . THR A 1 143 ? -5.774 -9.744 -3.121 1.00 81.50 143 THR A N 1
ATOM 1140 C CA . THR A 1 143 ? -5.601 -8.325 -2.816 1.00 81.50 143 THR A CA 1
ATOM 1141 C C . THR A 1 143 ? -4.164 -7.880 -3.031 1.00 81.50 143 THR A C 1
ATOM 1143 O O . THR A 1 143 ? -3.211 -8.589 -2.713 1.00 81.50 143 THR A O 1
ATOM 1146 N N . ASN A 1 144 ? -4.021 -6.671 -3.565 1.00 83.44 144 ASN A N 1
ATOM 1147 C CA . ASN A 1 144 ? -2.766 -5.930 -3.578 1.00 83.44 144 ASN A CA 1
ATOM 1148 C C . ASN A 1 144 ? -2.703 -4.901 -2.434 1.00 83.44 144 ASN A C 1
ATOM 1150 O O . ASN A 1 144 ? -1.751 -4.129 -2.353 1.00 83.44 144 ASN A O 1
ATOM 1154 N N . GLN A 1 145 ? -3.710 -4.849 -1.559 1.00 86.81 145 GLN A N 1
ATOM 1155 C CA . GLN A 1 145 ? -3.701 -3.971 -0.395 1.00 86.81 145 GLN A CA 1
ATOM 1156 C C . GLN A 1 145 ? -2.806 -4.584 0.688 1.00 86.81 145 GLN A C 1
ATOM 1158 O O . GLN A 1 145 ? -3.038 -5.727 1.082 1.00 86.81 145 GLN A O 1
ATOM 1163 N N . PRO A 1 146 ? -1.799 -3.865 1.211 1.00 92.00 146 PRO A N 1
ATOM 1164 C CA . PRO A 1 146 ? -1.031 -4.371 2.338 1.00 92.00 146 PRO A CA 1
ATOM 1165 C C . PRO A 1 146 ? -1.861 -4.336 3.633 1.00 92.00 146 PRO A C 1
ATOM 1167 O O . PRO A 1 146 ? -2.841 -3.588 3.738 1.00 92.00 146 PRO A O 1
ATOM 1170 N N . PRO A 1 147 ? -1.481 -5.121 4.650 1.00 93.00 147 PRO A N 1
ATOM 1171 C CA . PRO A 1 147 ? -2.281 -5.246 5.858 1.00 93.00 147 PRO A CA 1
ATOM 1172 C C . PRO A 1 147 ? -2.234 -3.981 6.730 1.00 93.00 147 PRO A C 1
ATOM 1174 O O . PRO A 1 147 ? -1.384 -3.100 6.566 1.00 93.00 147 PRO A O 1
ATOM 1177 N N . VAL A 1 148 ? -3.129 -3.899 7.716 1.00 91.44 148 VAL A N 1
ATOM 1178 C CA . VAL A 1 148 ? -3.123 -2.872 8.771 1.00 91.44 148 VAL A CA 1
ATOM 1179 C C . VAL A 1 148 ? -2.895 -3.488 10.149 1.00 91.44 148 VAL A C 1
ATOM 1181 O O . VAL A 1 148 ? -3.274 -4.625 10.402 1.00 91.44 148 VAL A O 1
ATOM 1184 N N . CYS A 1 149 ? -2.267 -2.739 11.059 1.00 89.94 149 CYS A N 1
ATOM 1185 C CA . CYS A 1 149 ? -2.113 -3.171 12.449 1.00 89.94 149 CYS A CA 1
ATOM 1186 C C . CYS A 1 149 ? -3.357 -2.837 13.283 1.00 89.94 149 CYS A C 1
ATOM 1188 O O . CYS A 1 149 ? -4.133 -1.946 12.929 1.00 89.94 149 CYS A O 1
ATOM 1190 N N . ALA A 1 150 ? -3.481 -3.485 14.447 1.00 83.50 150 ALA A N 1
ATOM 1191 C CA . ALA A 1 150 ? -4.599 -3.299 15.374 1.00 83.50 150 ALA A CA 1
ATOM 1192 C C . ALA A 1 150 ? -4.886 -1.821 15.690 1.00 83.50 150 ALA A C 1
ATOM 1194 O O . ALA A 1 150 ? -6.038 -1.412 15.652 1.00 83.50 150 ALA A O 1
ATOM 1195 N N . ARG A 1 151 ? -3.845 -1.001 15.907 1.00 85.56 151 ARG A N 1
ATOM 1196 C CA . ARG A 1 151 ? -3.985 0.440 16.195 1.00 85.56 151 ARG A CA 1
ATOM 1197 C C . ARG A 1 151 ? -4.726 1.207 15.099 1.00 85.56 151 ARG A C 1
ATOM 1199 O O . ARG A 1 151 ? -5.480 2.119 15.405 1.00 85.56 151 ARG A O 1
ATOM 1206 N N . HIS A 1 152 ? -4.449 0.899 13.835 1.00 86.06 152 HIS A N 1
ATOM 1207 C CA . HIS A 1 152 ? -5.067 1.612 12.717 1.00 86.06 152 HIS A CA 1
ATOM 1208 C C . HIS A 1 152 ? -6.390 1.001 12.286 1.00 86.06 152 HIS A C 1
ATOM 1210 O O . HIS A 1 152 ? -7.240 1.712 11.764 1.00 86.06 152 HIS A O 1
ATOM 1216 N N . TYR A 1 153 ? -6.578 -0.288 12.548 1.00 80.69 153 TYR A N 1
ATOM 1217 C CA . TYR A 1 153 ? -7.876 -0.927 12.422 1.00 80.69 153 TYR A CA 1
ATOM 1218 C C . TYR A 1 153 ? -8.900 -0.327 13.401 1.00 80.69 153 TYR A C 1
ATOM 1220 O O . TYR A 1 153 ? -10.014 -0.002 13.003 1.00 80.69 153 TYR A O 1
ATOM 1228 N N . THR A 1 154 ? -8.497 -0.093 14.654 1.00 79.88 154 THR A N 1
ATOM 1229 C CA . THR A 1 154 ? -9.341 0.509 15.700 1.00 79.88 154 THR A CA 1
ATOM 1230 C C . THR A 1 154 ? -9.305 2.041 15.715 1.00 79.88 154 THR A C 1
ATOM 1232 O O . THR A 1 154 ? -9.824 2.648 16.653 1.00 79.88 154 THR A O 1
ATOM 1235 N N . ASP A 1 155 ? -8.690 2.693 14.716 1.00 84.81 155 ASP A N 1
ATOM 1236 C CA . ASP A 1 155 ? -8.572 4.153 14.701 1.00 84.81 155 ASP A CA 1
ATOM 1237 C C . ASP A 1 155 ? -9.976 4.799 14.698 1.00 84.81 155 ASP A C 1
ATOM 1239 O O . ASP A 1 155 ? -10.766 4.542 13.782 1.00 84.81 155 ASP A O 1
ATOM 1243 N N . PRO A 1 156 ? -10.289 5.670 15.678 1.00 83.88 156 PRO A N 1
ATOM 1244 C CA . PRO A 1 156 ? -11.621 6.245 15.865 1.00 83.88 156 PRO A CA 1
ATOM 1245 C C . PRO A 1 156 ? -12.236 6.951 14.657 1.00 83.88 156 PRO A C 1
ATOM 1247 O O . PRO A 1 156 ? -13.457 7.071 14.570 1.00 83.88 156 PRO A O 1
ATOM 1250 N N . TRP A 1 157 ? -11.424 7.455 13.730 1.00 86.00 157 TRP A N 1
ATOM 1251 C CA . TRP A 1 157 ? -11.937 8.110 12.530 1.00 86.00 157 TRP A CA 1
ATOM 1252 C C . TRP A 1 157 ? -12.069 7.140 11.359 1.00 86.00 157 TRP A C 1
ATOM 1254 O O . TRP A 1 157 ? -12.931 7.333 10.509 1.00 86.00 157 TRP A O 1
ATOM 1264 N N . SER A 1 158 ? -11.232 6.105 11.306 1.00 80.56 158 SER A N 1
ATOM 1265 C CA . SER A 1 158 ? -11.225 5.124 10.218 1.00 80.56 158 SER A CA 1
ATOM 1266 C C . SER A 1 158 ? -12.299 4.051 10.406 1.00 80.56 158 SER A C 1
ATOM 1268 O O . SER A 1 158 ? -12.830 3.540 9.424 1.00 80.56 158 SER A O 1
ATOM 1270 N N . ILE A 1 159 ? -12.685 3.750 11.649 1.00 81.31 159 ILE A N 1
ATOM 1271 C CA . ILE A 1 159 ? -13.688 2.722 11.961 1.00 81.31 159 ILE A CA 1
ATOM 1272 C C . ILE A 1 159 ? -15.081 3.028 11.374 1.00 81.31 159 ILE A C 1
ATOM 1274 O O . ILE A 1 159 ? -15.794 2.109 10.991 1.00 81.31 159 ILE A O 1
ATOM 1278 N N . HIS A 1 160 ? -15.437 4.308 11.186 1.00 78.00 160 HIS A N 1
ATOM 1279 C CA . HIS A 1 160 ? -16.670 4.738 10.489 1.00 78.00 160 HIS A CA 1
ATOM 1280 C C . HIS A 1 160 ? -16.811 4.188 9.078 1.00 78.00 160 HIS A C 1
ATOM 1282 O O . HIS A 1 160 ? -17.896 4.190 8.497 1.00 78.00 160 HIS A O 1
ATOM 1288 N N . ALA A 1 161 ? -15.684 3.829 8.482 1.00 82.00 161 ALA A N 1
ATOM 1289 C CA . ALA A 1 161 ? -15.650 3.347 7.132 1.00 82.00 161 ALA A CA 1
ATOM 1290 C C . ALA A 1 161 ? -15.868 1.836 7.053 1.00 82.00 161 ALA A C 1
ATOM 1292 O O . ALA A 1 161 ? -16.103 1.369 5.947 1.00 82.00 161 ALA A O 1
ATOM 1293 N N . VAL A 1 162 ? -15.833 1.091 8.163 1.00 82.25 162 VAL A N 1
ATOM 1294 C CA . VAL A 1 162 ? -16.103 -0.353 8.164 1.00 82.25 162 VAL A CA 1
ATOM 1295 C C . VAL A 1 162 ? -17.565 -0.606 7.795 1.00 82.25 162 VAL A C 1
ATOM 1297 O O . VAL A 1 162 ? -18.477 -0.070 8.416 1.00 82.25 162 VAL A O 1
ATOM 1300 N N . ILE A 1 163 ? -17.769 -1.416 6.761 1.00 81.50 163 ILE A N 1
ATOM 1301 C CA . ILE A 1 163 ? -19.069 -1.904 6.294 1.00 81.50 163 ILE A CA 1
ATOM 1302 C C . ILE A 1 163 ? -19.296 -3.330 6.795 1.00 81.50 163 ILE A C 1
ATOM 1304 O O . ILE A 1 163 ? -20.400 -3.645 7.224 1.00 81.50 163 ILE A O 1
ATOM 1308 N N . ASP A 1 164 ? -18.266 -4.175 6.721 1.00 76.56 164 ASP A N 1
ATOM 1309 C CA . ASP A 1 164 ? -18.359 -5.599 7.044 1.00 76.56 164 ASP A CA 1
ATOM 1310 C C . ASP A 1 164 ? -16.996 -6.162 7.480 1.00 76.56 164 ASP A C 1
ATOM 1312 O O . ASP A 1 164 ? -15.947 -5.602 7.137 1.00 76.56 164 ASP A O 1
ATOM 1316 N N . VAL A 1 165 ? -17.006 -7.269 8.222 1.00 76.25 165 VAL A N 1
ATOM 1317 C CA . VAL A 1 165 ? -15.813 -7.993 8.680 1.00 76.25 165 VAL A CA 1
ATOM 1318 C C . VAL A 1 165 ? -16.001 -9.475 8.383 1.00 76.25 165 VAL A C 1
ATOM 1320 O O . VAL A 1 165 ? -16.914 -10.110 8.898 1.00 76.25 165 VAL A O 1
ATOM 1323 N N . VAL A 1 166 ? -15.103 -10.032 7.575 1.00 77.69 166 VAL A N 1
ATOM 1324 C CA . VAL A 1 166 ? -15.118 -11.437 7.168 1.00 77.69 166 VAL A CA 1
ATOM 1325 C C . VAL A 1 166 ? -13.839 -12.102 7.656 1.00 77.69 166 VAL A C 1
ATOM 1327 O O . VAL A 1 166 ? -12.736 -11.701 7.274 1.00 77.69 166 VAL A O 1
ATOM 1330 N N . VAL A 1 167 ? -13.979 -13.127 8.492 1.00 75.44 167 VAL A N 1
ATOM 1331 C CA . VAL A 1 167 ? -12.865 -13.986 8.900 1.00 75.44 167 VAL A CA 1
ATOM 1332 C C . VAL A 1 167 ? -12.713 -15.090 7.859 1.00 75.44 167 VAL A C 1
ATOM 1334 O O . VAL A 1 167 ? -13.656 -15.828 7.583 1.00 75.44 167 VAL A O 1
ATOM 1337 N N . LEU A 1 168 ? -11.533 -15.172 7.254 1.00 73.81 168 LEU A N 1
ATOM 1338 C CA . LEU A 1 168 ? -11.162 -16.207 6.301 1.00 73.81 168 LEU A CA 1
ATOM 1339 C C . LEU A 1 168 ? -10.373 -17.282 7.049 1.00 73.81 168 LEU A C 1
ATOM 1341 O O . LEU A 1 168 ? -9.337 -16.991 7.658 1.00 73.81 168 LEU A O 1
ATOM 1345 N N . ASP A 1 169 ? -10.866 -18.518 6.990 1.00 69.88 169 ASP A N 1
ATOM 1346 C CA . ASP A 1 169 ? -10.098 -19.675 7.432 1.00 69.88 169 ASP A CA 1
ATOM 1347 C C . ASP A 1 169 ? -8.977 -19.929 6.423 1.00 69.88 169 ASP A C 1
ATOM 1349 O O . ASP A 1 169 ? -9.215 -20.172 5.239 1.00 69.88 169 ASP A O 1
ATOM 1353 N N . THR A 1 170 ? -7.743 -19.808 6.895 1.00 66.75 170 THR A N 1
ATOM 1354 C CA . THR A 1 170 ? -6.541 -20.027 6.094 1.00 66.75 170 THR A CA 1
ATOM 1355 C C . THR A 1 170 ? -5.697 -21.179 6.633 1.00 66.75 170 THR A C 1
ATOM 1357 O O . THR A 1 170 ? -4.552 -21.309 6.207 1.00 66.75 170 THR A O 1
ATOM 1360 N N . GLY A 1 171 ? -6.249 -22.028 7.513 1.00 63.75 171 GLY A N 1
ATOM 1361 C CA . GLY A 1 171 ? -5.538 -23.124 8.183 1.00 63.75 171 GLY A CA 1
ATOM 1362 C C . GLY A 1 171 ? -4.889 -24.147 7.244 1.00 63.75 171 GLY A C 1
ATOM 1363 O O . GLY A 1 171 ? -3.846 -24.706 7.578 1.00 63.75 171 GLY A O 1
ATOM 1364 N N . ASP A 1 172 ? -5.440 -24.329 6.041 1.00 60.31 172 ASP A N 1
ATOM 1365 C CA . ASP A 1 172 ? -4.891 -25.231 5.016 1.00 60.31 172 ASP A CA 1
ATOM 1366 C C . ASP A 1 172 ? -3.681 -24.646 4.262 1.00 60.31 172 ASP A C 1
ATOM 1368 O O . ASP A 1 172 ? -2.973 -25.361 3.550 1.00 60.31 172 ASP A O 1
ATOM 1372 N N . VAL A 1 173 ? -3.433 -23.338 4.395 1.00 58.41 173 VAL A N 1
ATOM 1373 C CA . VAL A 1 173 ? -2.398 -22.604 3.644 1.00 58.41 173 VAL A CA 1
ATOM 1374 C C . VAL A 1 173 ? -1.367 -21.967 4.578 1.00 58.41 173 VAL A C 1
ATOM 1376 O O . VAL A 1 173 ? -0.188 -21.874 4.233 1.00 58.41 173 VAL A O 1
ATOM 1379 N N . THR A 1 174 ? -1.793 -21.511 5.758 1.00 59.84 174 THR A N 1
ATOM 1380 C CA . THR A 1 174 ? -0.959 -20.828 6.753 1.00 59.84 174 THR A CA 1
ATOM 1381 C C . THR A 1 174 ? -1.457 -21.138 8.168 1.00 59.84 174 THR A C 1
ATOM 1383 O O . THR A 1 174 ? -2.648 -21.315 8.383 1.00 59.84 174 THR A O 1
ATOM 1386 N N . ASP A 1 175 ? -0.586 -21.089 9.174 1.00 58.22 175 ASP A N 1
ATOM 1387 C CA . ASP A 1 175 ? -0.943 -21.188 10.601 1.00 58.22 175 ASP A CA 1
ATOM 1388 C C . ASP A 1 175 ? -1.576 -19.895 11.161 1.00 58.22 175 ASP A C 1
ATOM 1390 O O . ASP A 1 175 ? -1.565 -19.619 12.364 1.00 58.22 175 ASP A O 1
ATOM 1394 N N . HIS A 1 176 ? -2.073 -19.028 10.286 1.00 58.69 176 HIS A N 1
ATOM 1395 C CA . HIS A 1 176 ? -2.659 -17.741 10.626 1.00 58.69 176 HIS A CA 1
ATOM 1396 C C . HIS A 1 176 ? -4.074 -17.681 10.081 1.00 58.69 176 HIS A C 1
ATOM 1398 O O . HIS A 1 176 ? -4.365 -18.335 9.089 1.00 58.69 176 HIS A O 1
ATOM 1404 N N . HIS A 1 177 ? -4.926 -16.874 10.708 1.00 66.06 177 HIS A N 1
ATOM 1405 C CA . HIS A 1 177 ? -6.193 -16.441 10.125 1.00 66.06 177 HIS A CA 1
ATOM 1406 C C . HIS A 1 177 ? -5.961 -15.153 9.321 1.00 66.06 177 HIS A C 1
ATOM 1408 O O . HIS A 1 177 ? -5.078 -14.346 9.654 1.00 66.06 177 HIS A O 1
ATOM 1414 N N . ALA A 1 178 ? -6.756 -14.935 8.278 1.00 76.25 178 ALA A N 1
ATOM 1415 C CA . ALA A 1 178 ? -6.832 -13.654 7.590 1.00 76.25 178 ALA A CA 1
ATOM 1416 C C . ALA A 1 178 ? -8.202 -13.025 7.851 1.00 76.25 178 ALA A C 1
ATOM 1418 O O . ALA A 1 178 ? -9.232 -13.676 7.737 1.00 76.25 178 ALA A O 1
ATOM 1419 N N . VAL A 1 179 ? -8.224 -11.742 8.192 1.00 77.69 179 VAL A N 1
ATOM 1420 C CA . VAL A 1 179 ? -9.452 -10.969 8.376 1.00 77.69 179 VAL A CA 1
ATOM 1421 C C . VAL A 1 179 ? -9.538 -9.959 7.252 1.00 77.69 179 VAL A C 1
ATOM 1423 O O . VAL A 1 179 ? -8.675 -9.092 7.097 1.00 77.69 179 VAL A O 1
ATOM 1426 N N . LYS A 1 180 ? -10.601 -10.051 6.468 1.00 80.12 180 LYS A N 1
ATOM 1427 C CA . LYS A 1 180 ? -10.960 -9.041 5.486 1.00 80.12 180 LYS A CA 1
ATOM 1428 C C . LYS A 1 180 ? -11.922 -8.066 6.134 1.00 80.12 180 LYS A C 1
ATOM 1430 O O . LYS A 1 180 ? -12.967 -8.455 6.641 1.00 80.12 180 LYS A O 1
ATOM 1435 N N . VAL A 1 181 ? -11.598 -6.787 6.065 1.00 80.12 181 VAL A N 1
ATOM 1436 C CA . VAL A 1 181 ? -12.488 -5.724 6.520 1.00 80.12 181 VAL A CA 1
ATOM 1437 C C . VAL A 1 181 ? -12.910 -4.927 5.299 1.00 80.12 181 VAL A C 1
ATOM 1439 O O . VAL A 1 181 ? -12.077 -4.362 4.587 1.00 80.12 181 VAL A O 1
ATOM 1442 N N . VAL A 1 182 ? -14.209 -4.921 5.024 1.00 78.94 182 VAL A N 1
ATOM 1443 C CA . VAL A 1 182 ? -14.796 -4.203 3.895 1.00 78.94 182 VAL A CA 1
ATOM 1444 C C . VAL A 1 182 ? -15.031 -2.759 4.313 1.00 78.94 182 VAL A C 1
ATOM 1446 O O . VAL A 1 182 ? -15.673 -2.504 5.328 1.00 78.94 182 VAL A O 1
ATOM 1449 N N . TYR A 1 183 ? -14.529 -1.809 3.527 1.00 80.69 183 TYR A N 1
ATOM 1450 C CA . TYR A 1 183 ? -14.582 -0.383 3.818 1.00 80.69 183 TYR A CA 1
ATOM 1451 C C . TYR A 1 183 ? -15.332 0.424 2.758 1.00 80.69 183 TYR A C 1
ATOM 1453 O O . TYR A 1 183 ? -15.159 0.240 1.554 1.00 80.69 183 TYR A O 1
ATOM 1461 N N . SER A 1 184 ? -16.061 1.449 3.199 1.00 82.19 184 SER A N 1
ATOM 1462 C CA . SER A 1 184 ? -16.446 2.579 2.360 1.00 82.19 184 SER A CA 1
ATOM 1463 C C . SER A 1 184 ? -15.220 3.446 2.093 1.00 82.19 184 SER A C 1
ATOM 1465 O O . SER A 1 184 ? -14.729 4.158 2.969 1.00 82.19 184 SER A O 1
ATOM 1467 N N . ARG A 1 185 ? -14.743 3.439 0.846 1.00 79.62 185 ARG A N 1
ATOM 1468 C CA . ARG A 1 185 ? -13.585 4.241 0.423 1.00 79.62 185 ARG A CA 1
ATOM 1469 C C . ARG A 1 185 ? -13.764 5.736 0.707 1.00 79.62 185 ARG A C 1
ATOM 1471 O O . ARG A 1 185 ? -12.808 6.402 1.098 1.00 79.62 185 ARG A O 1
ATOM 1478 N N . ALA A 1 186 ? -14.980 6.257 0.534 1.00 82.19 186 ALA A N 1
ATOM 1479 C CA . ALA A 1 186 ? -15.296 7.658 0.806 1.00 82.19 186 ALA A CA 1
ATOM 1480 C C . ALA A 1 186 ? -15.142 7.986 2.298 1.00 82.19 186 ALA A C 1
ATOM 1482 O O . ALA A 1 186 ? -14.419 8.918 2.650 1.00 82.19 186 ALA A O 1
ATOM 1483 N N . ARG A 1 187 ? -15.738 7.164 3.171 1.00 84.38 187 ARG A N 1
ATOM 1484 C CA . ARG A 1 187 ? -15.631 7.329 4.626 1.00 84.38 187 ARG A CA 1
ATOM 1485 C C . ARG A 1 187 ? -14.204 7.136 5.122 1.00 84.38 187 ARG A C 1
ATOM 1487 O O . ARG A 1 187 ? -13.775 7.869 6.004 1.00 84.38 187 ARG A O 1
ATOM 1494 N N . LEU A 1 188 ? -13.447 6.204 4.539 1.00 83.12 188 LEU A N 1
ATOM 1495 C CA . LEU A 1 188 ? -12.053 5.980 4.924 1.00 83.12 188 LEU A CA 1
ATOM 1496 C C . LEU A 1 188 ? -11.209 7.216 4.593 1.00 83.12 188 LEU A C 1
ATOM 1498 O O . LEU A 1 188 ? -10.435 7.682 5.423 1.00 83.12 188 LEU A O 1
ATOM 1502 N N . ALA A 1 189 ? -11.412 7.804 3.411 1.00 82.50 189 ALA A N 1
ATOM 1503 C CA . ALA A 1 189 ? -10.735 9.035 3.018 1.00 82.50 189 ALA A CA 1
ATOM 1504 C C . ALA A 1 189 ? -11.133 10.241 3.889 1.00 82.50 189 ALA A C 1
ATOM 1506 O O . ALA A 1 189 ? -10.301 11.106 4.154 1.00 82.50 189 ALA A O 1
ATOM 1507 N N . GLU A 1 190 ? -12.391 10.339 4.321 1.00 85.12 190 GLU A N 1
ATOM 1508 C CA . GLU A 1 190 ? -12.834 11.341 5.303 1.00 85.12 190 GLU A CA 1
ATOM 1509 C C 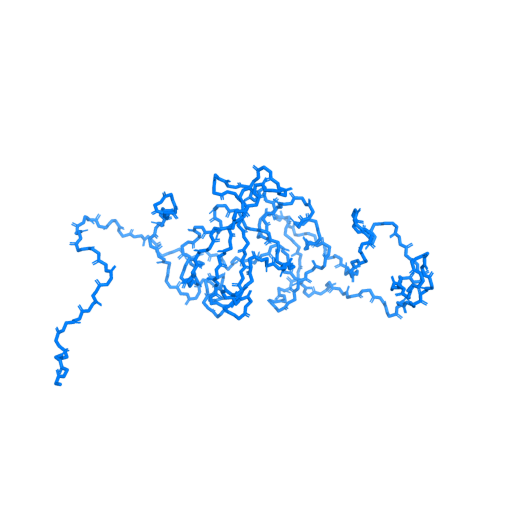. GLU A 1 190 ? -12.172 11.128 6.674 1.00 85.12 190 GLU A C 1
ATOM 1511 O O . GLU A 1 190 ? -11.661 12.074 7.277 1.00 85.12 190 GLU A O 1
ATOM 1516 N N . GLY A 1 191 ? -12.127 9.879 7.144 1.00 85.12 191 GLY A N 1
ATOM 1517 C CA . GLY A 1 191 ? -11.535 9.497 8.422 1.00 85.12 191 GLY A CA 1
ATOM 1518 C C . GLY A 1 191 ? -10.034 9.774 8.495 1.00 85.12 191 GLY A C 1
ATOM 1519 O O . GLY A 1 191 ? -9.566 10.413 9.439 1.00 85.12 191 GLY A O 1
ATOM 1520 N N . LEU A 1 192 ? -9.283 9.387 7.459 1.00 83.06 192 LEU A N 1
ATOM 1521 C CA . LEU A 1 192 ? -7.845 9.664 7.342 1.00 83.06 192 LEU A CA 1
ATOM 1522 C C . LEU A 1 192 ? -7.549 11.168 7.290 1.00 83.06 192 LEU A C 1
ATOM 1524 O O . LEU A 1 192 ? -6.587 11.638 7.897 1.00 83.06 192 LEU A O 1
ATOM 1528 N N . ARG A 1 193 ? -8.413 11.945 6.623 1.00 84.50 193 ARG A N 1
ATOM 1529 C CA . ARG A 1 193 ? -8.325 13.414 6.579 1.00 84.50 193 ARG A CA 1
ATOM 1530 C C . ARG A 1 193 ? -8.867 14.098 7.834 1.00 84.50 193 ARG A C 1
ATOM 1532 O O . ARG A 1 193 ? -8.791 15.320 7.917 1.00 84.50 193 ARG A O 1
ATOM 1539 N N . ARG A 1 194 ? -9.384 13.331 8.801 1.00 86.56 194 ARG A N 1
ATOM 1540 C CA . ARG A 1 194 ? -9.975 13.820 10.055 1.00 86.56 194 ARG A CA 1
ATOM 1541 C C . ARG A 1 194 ? -11.129 14.812 9.818 1.00 86.56 194 ARG A C 1
ATOM 1543 O O . ARG A 1 194 ? -11.343 15.717 10.616 1.00 86.56 194 ARG A O 1
ATOM 1550 N N . THR A 1 195 ? -11.889 14.641 8.730 1.00 85.88 195 THR A N 1
ATOM 1551 C CA . THR A 1 195 ? -13.016 15.527 8.359 1.00 85.88 195 THR A CA 1
ATOM 1552 C C . THR A 1 195 ? -14.370 15.059 8.898 1.00 85.88 195 THR A C 1
ATOM 1554 O O . THR A 1 195 ? -15.392 15.681 8.619 1.00 85.88 195 THR A O 1
ATOM 1557 N N . ILE A 1 196 ? -14.392 13.962 9.654 1.00 83.12 196 ILE A N 1
ATOM 1558 C CA . ILE A 1 196 ? -15.565 13.417 10.349 1.00 83.12 196 ILE A CA 1
ATOM 1559 C C . ILE A 1 196 ? -15.273 13.298 11.845 1.00 83.12 196 ILE A C 1
ATOM 1561 O O . ILE A 1 196 ? -14.114 13.183 12.249 1.00 83.12 196 ILE A O 1
ATOM 1565 N N . ALA A 1 197 ? -16.318 13.337 12.673 1.00 84.81 197 ALA A N 1
ATOM 1566 C CA . ALA A 1 197 ? -16.173 13.179 14.119 1.00 84.81 197 ALA A CA 1
ATOM 1567 C C . ALA A 1 197 ? -15.685 11.757 14.460 1.00 84.81 197 ALA A C 1
ATOM 1569 O O . ALA A 1 197 ? -16.206 10.812 13.875 1.00 84.81 197 ALA A O 1
ATOM 1570 N N . PRO A 1 198 ? -14.731 11.566 15.388 1.00 85.88 198 PRO A N 1
ATOM 1571 C CA . PRO A 1 198 ? -14.286 10.229 15.782 1.00 85.88 198 PRO A CA 1
ATOM 1572 C C . PRO A 1 198 ? -15.391 9.451 16.515 1.00 85.88 198 PRO A C 1
ATOM 1574 O O . PRO A 1 198 ? -16.196 10.044 17.235 1.00 85.88 198 PRO A O 1
ATOM 1577 N N . LEU A 1 199 ? -15.412 8.123 16.369 1.00 80.44 199 LEU A N 1
ATOM 1578 C CA . LEU A 1 199 ? -16.187 7.236 17.246 1.00 80.44 199 LEU A CA 1
ATOM 1579 C C . LEU A 1 199 ? -15.503 7.072 18.613 1.00 80.44 199 LEU A C 1
ATOM 1581 O O . LEU A 1 199 ? -14.296 7.280 18.739 1.00 80.44 199 LEU A O 1
ATOM 1585 N N . PRO A 1 200 ? -16.242 6.685 19.667 1.00 74.62 200 PRO A N 1
ATOM 1586 C CA . PRO A 1 200 ? -15.606 6.204 20.887 1.00 74.62 200 PRO A CA 1
ATOM 1587 C C . PRO A 1 200 ? -14.732 4.967 20.591 1.00 74.62 200 PRO A C 1
ATOM 1589 O O . PRO A 1 200 ? -14.972 4.276 19.599 1.00 74.62 200 PRO A O 1
ATOM 1592 N N . PRO A 1 201 ? -13.732 4.666 21.442 1.00 64.06 201 PRO A N 1
ATOM 1593 C CA . PRO A 1 201 ? -12.910 3.468 21.295 1.00 64.06 201 PRO A CA 1
ATOM 1594 C C . PRO A 1 201 ? -13.780 2.215 21.133 1.00 64.06 201 PRO A C 1
ATOM 1596 O O . PRO A 1 201 ? -14.646 1.958 21.970 1.00 64.06 201 PRO A O 1
ATOM 1599 N N . TYR A 1 202 ? -13.559 1.466 20.052 1.00 64.19 202 TYR A N 1
ATOM 1600 C CA . TYR A 1 202 ? -14.313 0.257 19.723 1.00 64.19 202 TYR A CA 1
ATOM 1601 C C . TYR A 1 202 ? -13.449 -0.980 19.983 1.00 64.19 202 TYR A C 1
ATOM 1603 O O . TYR A 1 202 ? -12.346 -1.093 19.440 1.00 64.19 202 TYR A O 1
ATOM 1611 N N . ASP A 1 203 ? -13.930 -1.880 20.844 1.00 64.75 203 ASP A N 1
ATOM 1612 C CA . ASP A 1 203 ? -13.233 -3.119 21.188 1.00 64.75 203 ASP A CA 1
ATOM 1613 C C . ASP A 1 203 ? -13.644 -4.251 20.244 1.00 64.75 203 ASP A C 1
ATOM 1615 O O . ASP A 1 203 ? -14.748 -4.796 20.310 1.00 64.75 203 ASP A O 1
ATOM 1619 N N . LEU A 1 204 ? -12.715 -4.611 19.366 1.00 58.53 204 LEU A N 1
ATOM 1620 C CA . LEU A 1 204 ? -12.923 -5.597 18.314 1.00 58.53 204 LEU A CA 1
ATOM 1621 C C . LEU A 1 204 ? -12.733 -7.040 18.787 1.00 58.53 204 LEU A C 1
ATOM 1623 O O . LEU A 1 204 ? -13.007 -7.954 18.018 1.00 58.53 204 LEU A O 1
ATOM 1627 N N . SER A 1 205 ? -12.347 -7.260 20.050 1.00 53.12 205 SER A N 1
ATOM 1628 C CA . SER A 1 205 ? -12.368 -8.596 20.667 1.00 53.12 205 SER A CA 1
ATOM 1629 C C . SER A 1 205 ? -13.785 -9.154 20.862 1.00 53.12 205 SER A C 1
ATOM 1631 O O . SER A 1 205 ? -13.946 -10.329 21.177 1.00 53.12 205 SER A O 1
ATOM 1633 N N . SER A 1 206 ? -14.805 -8.313 20.667 1.00 49.50 206 SER A N 1
ATOM 1634 C CA . SER A 1 206 ? -16.222 -8.670 20.765 1.00 49.50 206 SER A CA 1
ATOM 1635 C C . SER A 1 206 ? -16.863 -9.084 19.435 1.00 49.50 206 SER A C 1
ATOM 1637 O O . SER A 1 206 ? -18.041 -9.444 19.426 1.00 49.50 206 SER A O 1
ATOM 1639 N N . VAL A 1 207 ? -16.122 -9.023 18.320 1.00 48.91 207 VAL A N 1
ATOM 1640 C CA . VAL A 1 207 ? -16.609 -9.504 17.020 1.00 48.91 207 VAL A CA 1
ATOM 1641 C C . VAL A 1 207 ? -16.487 -11.035 17.016 1.00 48.91 207 VAL A C 1
ATOM 1643 O O . VAL A 1 207 ? -15.375 -11.519 17.234 1.00 48.91 207 VAL A O 1
ATOM 1646 N N . PRO A 1 208 ? -17.606 -11.772 16.868 1.00 41.81 208 PRO A N 1
ATOM 1647 C CA . PRO A 1 208 ? -17.630 -13.233 16.935 1.00 41.81 208 PRO A CA 1
ATOM 1648 C C . PRO A 1 208 ? -16.831 -13.905 15.816 1.00 41.81 208 PRO A C 1
ATOM 1650 O O . PRO A 1 208 ? -16.688 -13.294 14.732 1.00 41.81 208 PRO A O 1
#